Protein AF-A0A958LNE9-F1 (afdb_monomer_lite)

Radius of gyration: 27.08 Å; chains: 1; bounding box: 64×70×74 Å

Structure (mmCIF, N/CA/C/O backbone):
data_AF-A0A958LNE9-F1
#
_entry.id   AF-A0A958LNE9-F1
#
loop_
_atom_site.group_PDB
_atom_site.id
_atom_site.type_symbol
_atom_site.label_atom_id
_atom_site.label_alt_id
_atom_site.label_comp_id
_atom_site.label_asym_id
_atom_site.label_entity_id
_atom_site.label_seq_id
_atom_site.pdbx_PDB_ins_code
_atom_site.Cartn_x
_atom_site.Cartn_y
_atom_site.Cartn_z
_atom_site.occupancy
_atom_site.B_iso_or_equiv
_atom_site.auth_seq_id
_atom_site.auth_comp_id
_atom_site.auth_asym_id
_atom_site.auth_atom_id
_atom_site.pdbx_PDB_model_num
ATOM 1 N N . MET A 1 1 ? -44.553 2.542 -49.133 1.00 42.34 1 MET A N 1
ATOM 2 C CA . MET A 1 1 ? -44.378 1.268 -49.867 1.00 42.34 1 MET A CA 1
ATOM 3 C C . MET A 1 1 ? -43.775 0.296 -48.856 1.00 42.34 1 MET A C 1
ATOM 5 O O . MET A 1 1 ? -42.672 0.557 -48.418 1.00 42.34 1 MET A O 1
ATOM 9 N N . LYS A 1 2 ? -44.604 -0.417 -48.080 1.00 42.25 2 LYS A N 1
ATOM 10 C CA . LYS A 1 2 ? -45.104 -1.798 -48.287 1.00 42.25 2 LYS A CA 1
ATOM 11 C C . LYS A 1 2 ? -43.993 -2.868 -48.339 1.00 42.25 2 LYS A C 1
ATOM 13 O O . LYS A 1 2 ? -43.165 -2.812 -49.234 1.00 42.25 2 LYS A O 1
ATOM 18 N N . GLY A 1 3 ? -44.103 -3.851 -47.434 1.00 41.44 3 GLY A N 1
ATOM 19 C CA . GLY A 1 3 ? -43.397 -5.147 -47.406 1.00 41.44 3 GLY A CA 1
ATOM 20 C C . GLY A 1 3 ? -42.934 -5.486 -45.979 1.00 41.44 3 GLY A C 1
ATOM 21 O O . GLY A 1 3 ? -41.904 -4.971 -45.573 1.00 41.44 3 GLY A O 1
ATOM 22 N N . ALA A 1 4 ? -43.740 -6.075 -45.079 1.00 43.50 4 ALA A N 1
ATOM 23 C CA . ALA A 1 4 ? -44.213 -7.478 -45.027 1.00 43.50 4 ALA A CA 1
ATOM 24 C C . ALA A 1 4 ? -43.019 -8.461 -44.967 1.00 43.50 4 ALA A C 1
ATOM 26 O O . ALA A 1 4 ? -42.257 -8.531 -45.919 1.00 43.50 4 ALA A O 1
ATOM 27 N N . SER A 1 5 ? -42.657 -8.980 -43.787 1.00 49.59 5 SER A N 1
ATOM 28 C CA . SER A 1 5 ? -43.194 -10.170 -43.087 1.00 49.59 5 SER A CA 1
ATOM 29 C C . SER A 1 5 ? -42.501 -11.461 -43.518 1.00 49.59 5 SER A C 1
ATOM 31 O O . SER A 1 5 ? -42.680 -11.862 -44.657 1.00 49.59 5 SER A O 1
ATOM 33 N N . GLU A 1 6 ? -41.849 -12.160 -42.587 1.00 56.09 6 GLU A N 1
ATOM 34 C CA . GLU A 1 6 ? -41.836 -13.627 -42.578 1.00 56.09 6 GLU A CA 1
ATOM 35 C C . GLU A 1 6 ? -41.489 -14.153 -41.178 1.00 56.09 6 GLU A C 1
ATOM 37 O O . GLU A 1 6 ? -40.436 -13.868 -40.613 1.00 56.09 6 GLU A O 1
ATOM 42 N N . GLN A 1 7 ? -42.449 -14.880 -40.603 1.00 52.81 7 GLN A N 1
ATOM 43 C CA . GLN A 1 7 ? -42.295 -15.720 -39.424 1.00 52.81 7 GLN A CA 1
ATOM 44 C C . GLN A 1 7 ? -42.120 -17.166 -39.891 1.00 52.81 7 GLN A C 1
ATOM 46 O O . GLN A 1 7 ? -42.935 -17.657 -40.666 1.00 52.81 7 GLN A O 1
ATOM 51 N N . THR A 1 8 ? -41.131 -17.864 -39.344 1.00 60.00 8 THR A N 1
ATOM 52 C CA . THR A 1 8 ? -41.080 -19.331 -39.218 1.00 60.00 8 THR A CA 1
ATOM 53 C C . THR A 1 8 ? -40.386 -19.587 -37.867 1.00 60.00 8 THR A C 1
ATOM 55 O O . THR A 1 8 ? -39.398 -18.936 -37.558 1.00 60.00 8 THR A O 1
ATOM 58 N N . GLY A 1 9 ? -40.869 -20.366 -36.899 1.00 44.94 9 GLY A N 1
ATOM 59 C CA . GLY A 1 9 ? -41.760 -21.514 -36.936 1.00 44.94 9 GLY A CA 1
ATOM 60 C C . GLY A 1 9 ? -40.932 -22.773 -36.682 1.00 44.94 9 GLY A C 1
ATOM 61 O O . GLY A 1 9 ? -40.665 -23.495 -37.632 1.00 44.94 9 GLY A O 1
ATOM 62 N N . ILE A 1 10 ? -40.495 -23.034 -35.438 1.00 55.88 10 ILE A N 1
ATOM 63 C CA . ILE A 1 10 ? -39.901 -24.333 -35.073 1.00 55.88 10 ILE A CA 1
ATOM 64 C C . ILE A 1 10 ? -40.569 -24.917 -33.828 1.00 55.88 10 ILE A C 1
ATOM 66 O O . ILE A 1 10 ? -40.782 -24.267 -32.808 1.00 55.88 10 ILE A O 1
ATOM 70 N N . SER A 1 11 ? -40.926 -26.179 -34.034 1.00 56.69 11 SER A N 1
ATOM 71 C CA . SER A 1 11 ? -41.797 -27.077 -33.304 1.00 56.69 11 SER A CA 1
ATOM 72 C C . SER A 1 11 ? -41.355 -27.432 -31.884 1.00 56.69 11 SER A C 1
ATOM 74 O O . SER A 1 11 ? -40.218 -27.802 -31.612 1.00 56.69 11 SER A O 1
ATOM 76 N N . ILE A 1 12 ? -42.367 -27.446 -31.026 1.00 53.06 12 ILE A N 1
ATOM 77 C CA . ILE A 1 12 ? -42.515 -28.183 -29.771 1.00 53.06 12 ILE A CA 1
ATOM 78 C C . ILE A 1 12 ? -42.209 -29.678 -29.976 1.00 53.06 12 ILE A C 1
ATOM 80 O O . ILE A 1 12 ? -42.746 -30.289 -30.901 1.00 53.06 12 ILE A O 1
ATOM 84 N N . SER A 1 13 ? -41.454 -30.296 -29.063 1.00 53.03 13 SER A N 1
ATOM 85 C CA . SER A 1 13 ? -41.448 -31.754 -28.882 1.00 53.03 13 SER A CA 1
ATOM 86 C C . SER A 1 13 ? -41.501 -32.109 -27.397 1.00 53.03 13 SER A C 1
ATOM 88 O O . SER A 1 13 ? -40.513 -32.026 -26.671 1.00 53.03 13 SER A O 1
ATOM 90 N N . LYS A 1 14 ? -42.699 -32.505 -26.965 1.00 49.88 14 LYS A N 1
ATOM 91 C CA . LYS A 1 14 ? -42.986 -33.172 -25.695 1.00 49.88 14 LYS A CA 1
ATOM 92 C C . LYS A 1 14 ? -42.428 -34.593 -25.751 1.00 49.88 14 LYS A C 1
ATOM 94 O O . LYS A 1 14 ? -42.784 -35.321 -26.672 1.00 49.88 14 LYS A O 1
ATOM 99 N N . TRP A 1 15 ? -41.639 -35.002 -24.763 1.00 56.59 15 TRP A N 1
ATOM 100 C CA . TRP A 1 15 ? -41.375 -36.416 -24.488 1.00 56.59 15 TRP A CA 1
ATOM 101 C C . TRP A 1 15 ? -41.763 -36.715 -23.041 1.00 56.59 15 TRP A C 1
ATOM 103 O O . TRP A 1 15 ? -41.276 -36.084 -22.105 1.00 56.59 15 TRP A O 1
ATOM 113 N N . GLY A 1 16 ? -42.736 -37.620 -22.910 1.00 50.75 16 GLY A N 1
ATOM 114 C CA . GLY A 1 16 ? -43.256 -38.150 -21.656 1.00 50.75 16 GLY A CA 1
ATOM 115 C C . GLY A 1 16 ? -42.226 -39.020 -20.934 1.00 50.75 16 GLY A C 1
ATOM 116 O O . GLY A 1 16 ? -41.297 -39.545 -21.535 1.00 50.75 16 GLY A O 1
ATOM 117 N N . CYS A 1 17 ? -42.316 -39.063 -19.606 1.00 41.00 17 CYS A N 1
ATOM 118 C CA . CYS A 1 17 ? -42.909 -40.193 -18.881 1.00 41.00 17 CYS A CA 1
ATOM 119 C C . CYS A 1 17 ? -42.244 -41.538 -19.198 1.00 41.00 17 CYS A C 1
ATOM 121 O O . CYS A 1 17 ? -42.645 -42.210 -20.139 1.00 41.00 17 CYS A O 1
ATOM 123 N N . SER A 1 18 ? -41.346 -41.991 -18.321 1.00 51.81 18 SER A N 1
ATOM 124 C CA . SER A 1 18 ? -41.467 -43.359 -17.817 1.00 51.81 18 SER A CA 1
ATOM 125 C C . SER A 1 18 ? -40.773 -43.493 -16.467 1.00 51.81 18 SER A C 1
ATOM 127 O O . SER A 1 18 ? -39.551 -43.513 -16.353 1.00 51.81 18 SER A O 1
ATOM 129 N N . LEU A 1 19 ? -41.614 -43.558 -15.440 1.00 50.00 19 LEU A N 1
ATOM 130 C CA . LEU A 1 19 ? -41.292 -44.008 -14.099 1.00 50.00 19 LEU A CA 1
ATOM 131 C C . LEU A 1 19 ? -40.938 -45.503 -14.198 1.00 50.00 19 LEU A C 1
ATOM 133 O O . LEU A 1 19 ? -41.792 -46.306 -14.570 1.00 50.00 19 LEU A O 1
ATOM 137 N N . VAL A 1 20 ? -39.702 -45.886 -13.883 1.00 59.09 20 VAL A N 1
ATOM 138 C CA . VAL A 1 20 ? -39.358 -47.286 -13.599 1.00 59.09 20 VAL A CA 1
ATOM 139 C C . VAL A 1 20 ? -39.094 -47.376 -12.108 1.00 59.09 20 VAL A C 1
ATOM 141 O O . VAL A 1 20 ? -38.073 -46.921 -11.600 1.00 59.09 20 VAL A O 1
ATOM 144 N N . VAL A 1 21 ? -40.078 -47.933 -11.410 1.00 50.59 21 VAL A N 1
ATOM 145 C CA . VAL A 1 21 ? -39.976 -48.363 -10.020 1.00 50.59 21 VAL A CA 1
ATOM 146 C C . VAL A 1 21 ? -39.187 -49.668 -10.022 1.00 50.59 21 VAL A C 1
ATOM 148 O O . VAL A 1 21 ? -39.706 -50.703 -10.434 1.00 50.59 21 VAL A O 1
ATOM 151 N N . LEU A 1 22 ? -37.930 -49.620 -9.580 1.00 51.22 22 LEU A N 1
ATOM 152 C CA . LEU A 1 22 ? -37.166 -50.814 -9.236 1.00 51.22 22 LEU A CA 1
ATOM 153 C C . LEU A 1 22 ? -37.221 -50.990 -7.717 1.00 51.22 22 LEU A C 1
ATOM 155 O O . LEU A 1 22 ? -36.541 -50.298 -6.963 1.00 51.22 22 LEU A O 1
ATOM 159 N N . VAL A 1 23 ? -38.070 -51.918 -7.282 1.00 55.22 23 VAL A N 1
ATOM 160 C CA . VAL A 1 23 ? -38.084 -52.442 -5.916 1.00 55.22 23 VAL A CA 1
ATOM 161 C C . VAL A 1 23 ? -36.871 -53.355 -5.763 1.00 55.22 23 VAL A C 1
ATOM 163 O O . VAL A 1 23 ? -36.838 -54.439 -6.340 1.00 55.22 23 VAL A O 1
ATOM 166 N N . VAL A 1 24 ? -35.889 -52.934 -4.969 1.00 61.72 24 VAL A N 1
ATOM 167 C CA . VAL A 1 24 ? -34.872 -53.829 -4.409 1.00 61.72 24 VAL A CA 1
ATOM 168 C C . VAL A 1 24 ? -35.087 -53.857 -2.904 1.00 61.72 24 VAL A C 1
ATOM 170 O O . VAL A 1 24 ? -34.737 -52.926 -2.185 1.00 61.72 24 VAL A O 1
ATOM 173 N N . MET A 1 25 ? -35.715 -54.931 -2.432 1.00 50.66 25 MET A N 1
ATOM 174 C CA . MET A 1 25 ? -35.602 -55.340 -1.039 1.00 50.66 25 MET A CA 1
ATOM 175 C C . MET A 1 25 ? -34.245 -56.017 -0.858 1.00 50.66 25 MET A C 1
ATOM 177 O O . MET A 1 25 ? -33.884 -56.844 -1.694 1.00 50.66 25 MET A O 1
ATOM 181 N N . THR A 1 26 ? -33.517 -55.676 0.211 1.00 61.00 26 THR A N 1
ATOM 182 C CA . THR A 1 26 ? -32.903 -56.593 1.204 1.00 61.00 26 THR A CA 1
ATOM 183 C C . THR A 1 26 ? -31.712 -55.910 1.888 1.00 61.00 26 THR A C 1
ATOM 185 O O . THR A 1 26 ? -30.660 -55.767 1.276 1.00 61.00 26 THR A O 1
ATOM 188 N N . ALA A 1 27 ? -31.888 -55.522 3.157 1.00 51.69 27 ALA A N 1
ATOM 189 C CA . ALA A 1 27 ? -31.007 -55.825 4.300 1.00 51.69 27 ALA A CA 1
ATOM 190 C C . ALA A 1 27 ? -31.329 -54.871 5.469 1.00 51.69 27 ALA A C 1
ATOM 192 O O . ALA A 1 27 ? -31.077 -53.671 5.397 1.00 51.69 27 ALA A O 1
ATOM 193 N N . CYS A 1 28 ? -31.893 -55.419 6.549 1.00 51.22 28 CYS A N 1
ATOM 194 C CA . CYS A 1 28 ? -31.953 -54.756 7.849 1.00 51.22 28 CYS A CA 1
ATOM 195 C C . CYS A 1 28 ? -30.548 -54.720 8.461 1.00 51.22 28 CYS A C 1
ATOM 197 O O . CYS A 1 28 ? -29.979 -55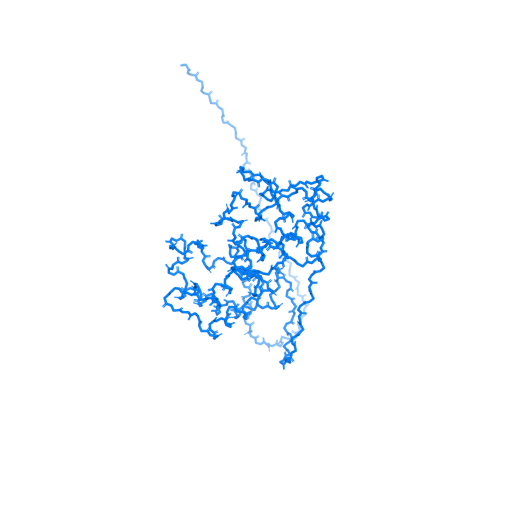.777 8.727 1.00 51.22 28 CYS A O 1
ATOM 199 N N . SER A 1 29 ? -30.056 -53.522 8.765 1.00 68.00 29 SER A N 1
ATOM 200 C CA . SER A 1 29 ? -28.996 -53.293 9.750 1.00 68.00 29 SER A CA 1
ATOM 201 C C . SER A 1 29 ? -29.541 -52.353 10.832 1.00 68.00 29 SER A C 1
ATOM 203 O O . SER A 1 29 ? -30.366 -51.493 10.514 1.00 68.00 29 SER A O 1
ATOM 205 N N . PRO A 1 30 ? -29.150 -52.525 12.106 1.00 58.69 30 PRO A N 1
ATOM 206 C CA . PRO A 1 30 ? -29.717 -51.769 13.215 1.00 58.69 30 PRO A CA 1
ATOM 207 C C . PRO A 1 30 ? -29.303 -50.296 13.128 1.00 58.69 30 PRO A C 1
ATOM 209 O O . PRO A 1 30 ? -28.121 -49.967 13.085 1.00 58.69 30 PRO A O 1
ATOM 212 N N . PHE A 1 31 ? -30.305 -49.423 13.093 1.00 50.00 31 PHE A N 1
ATOM 213 C CA . PHE A 1 31 ? -30.165 -47.976 13.179 1.00 50.00 31 PHE A CA 1
ATOM 214 C C . PHE A 1 31 ? -29.877 -47.624 14.646 1.00 50.00 31 PHE A C 1
ATOM 216 O O . PHE A 1 3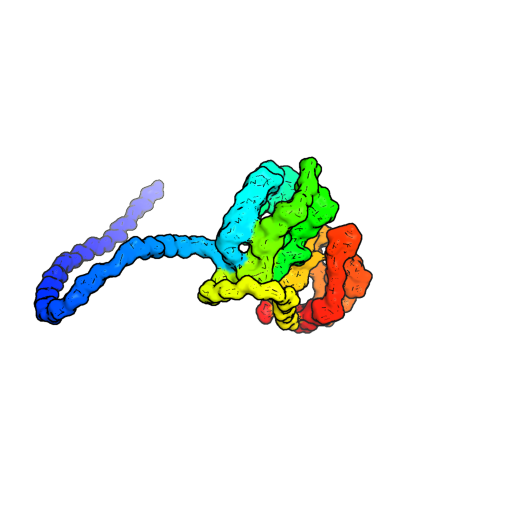1 ? -30.773 -47.704 15.488 1.00 50.00 31 PHE A O 1
ATOM 223 N N . HIS A 1 32 ? -28.626 -47.297 14.974 1.00 56.34 32 HIS A N 1
ATOM 224 C CA . HIS A 1 32 ? -28.337 -46.544 16.189 1.00 56.34 32 HIS A CA 1
ATOM 225 C C . HIS A 1 32 ? -28.686 -45.082 15.920 1.00 56.34 32 HIS A C 1
ATOM 227 O O . HIS A 1 32 ? -28.266 -44.499 14.924 1.00 56.34 32 HIS A O 1
ATOM 233 N N . ALA A 1 33 ? -29.535 -44.533 16.782 1.00 51.22 33 ALA A N 1
ATOM 234 C CA . ALA A 1 33 ? -29.810 -43.113 16.835 1.00 51.22 33 ALA A CA 1
ATOM 235 C C . ALA A 1 33 ? -28.615 -42.416 17.490 1.00 51.22 33 ALA A C 1
ATOM 237 O O . ALA A 1 33 ? -28.259 -42.744 18.621 1.00 51.22 33 ALA A O 1
ATOM 238 N N . GLU A 1 34 ? -28.042 -41.444 16.794 1.00 50.56 34 GLU A N 1
ATOM 239 C CA . GLU A 1 34 ? -27.199 -40.414 17.383 1.00 50.56 34 GLU A CA 1
ATOM 240 C C . GLU A 1 34 ? -27.621 -39.040 16.848 1.00 50.56 34 GLU A C 1
ATOM 242 O O . GLU A 1 34 ? -28.135 -38.903 15.736 1.00 50.56 34 GLU A O 1
ATOM 247 N N . ASP A 1 35 ? -27.535 -38.077 17.759 1.00 56.22 35 ASP A N 1
ATOM 248 C CA . ASP A 1 35 ? -28.251 -36.809 17.823 1.00 56.22 35 ASP A CA 1
ATOM 249 C C . ASP A 1 35 ? -28.013 -35.819 16.664 1.00 56.22 35 ASP A C 1
ATOM 251 O O . ASP A 1 35 ? -26.974 -35.840 16.001 1.00 56.22 35 ASP A O 1
ATOM 255 N N . PRO A 1 36 ? -28.951 -34.871 16.456 1.00 58.94 36 PRO A N 1
ATOM 256 C CA . PRO A 1 36 ? -28.838 -33.828 15.452 1.00 58.94 36 PRO A CA 1
ATOM 257 C C . PRO A 1 36 ? -27.996 -32.666 15.986 1.00 58.94 36 PRO A C 1
ATOM 259 O O . PRO A 1 36 ? -28.471 -31.863 16.790 1.00 58.94 36 PRO A O 1
ATOM 262 N N . LEU A 1 37 ? -26.769 -32.518 15.487 1.00 47.50 37 LEU A N 1
ATOM 263 C CA . LEU A 1 37 ? -26.052 -31.249 15.570 1.00 47.50 37 LEU A CA 1
ATOM 264 C C . LEU A 1 37 ? -25.912 -30.630 14.183 1.00 47.50 37 LEU A C 1
ATOM 266 O O . LEU A 1 37 ? -25.412 -31.216 13.229 1.00 47.50 37 LEU A O 1
ATOM 270 N N . LEU A 1 38 ? -26.452 -29.422 14.133 1.00 53.84 38 LEU A N 1
ATOM 271 C CA . LEU A 1 38 ? -26.468 -28.447 13.065 1.00 53.84 38 LEU A CA 1
ATOM 272 C C . LEU A 1 38 ? -25.071 -28.260 12.456 1.00 53.84 38 LEU A C 1
ATOM 274 O O . LEU A 1 38 ? -24.182 -27.731 13.115 1.00 53.84 38 LEU A O 1
ATOM 278 N N . ASP A 1 39 ? -24.920 -28.575 11.176 1.00 45.09 39 ASP A N 1
ATOM 279 C CA . ASP A 1 39 ? -23.933 -27.913 10.325 1.00 45.09 39 ASP A CA 1
ATOM 280 C C . ASP A 1 39 ? -24.669 -27.303 9.132 1.00 45.09 39 ASP A C 1
ATOM 282 O O . ASP A 1 39 ? -24.866 -27.907 8.078 1.00 45.09 39 ASP A O 1
ATOM 286 N N . GLY A 1 40 ? -25.150 -26.083 9.355 1.00 42.16 40 GLY A N 1
ATOM 287 C CA . GLY A 1 40 ? -25.528 -25.169 8.293 1.00 42.16 40 GLY A CA 1
ATOM 288 C C . GLY A 1 40 ? -24.308 -24.369 7.855 1.00 42.16 40 GLY A C 1
ATOM 289 O O . GLY A 1 40 ? -24.239 -23.172 8.130 1.00 42.16 40 GLY A O 1
ATOM 290 N N . SER A 1 41 ? -23.361 -25.006 7.170 1.00 47.09 41 SER A N 1
ATOM 291 C CA . SER A 1 41 ? -22.260 -24.325 6.489 1.00 47.09 41 SER A CA 1
ATOM 292 C C . SER A 1 41 ? -22.780 -23.573 5.264 1.00 47.09 41 SER A C 1
ATOM 294 O O . SER A 1 41 ? -22.683 -24.015 4.121 1.00 47.09 41 SER A O 1
ATOM 296 N N . ASN A 1 42 ? -23.330 -22.384 5.508 1.00 37.41 42 ASN A N 1
ATOM 297 C CA . ASN A 1 42 ? -23.450 -21.351 4.487 1.00 37.41 42 ASN A CA 1
ATOM 298 C C . ASN A 1 42 ? -22.064 -20.744 4.250 1.00 37.41 42 ASN A C 1
ATOM 300 O O . ASN A 1 42 ? -21.720 -19.689 4.781 1.00 37.41 42 ASN A O 1
ATOM 304 N N . SER A 1 43 ? -21.262 -21.418 3.429 1.00 48.53 43 SER A N 1
ATOM 305 C CA . SER A 1 43 ? -19.979 -20.918 2.941 1.00 48.53 43 SER A CA 1
ATOM 306 C C . SER A 1 43 ? -20.202 -19.791 1.928 1.00 48.53 43 SER A C 1
ATOM 308 O O . SER A 1 43 ? -20.117 -19.978 0.718 1.00 48.53 43 SER A O 1
ATOM 310 N N . SER A 1 44 ? -20.497 -18.594 2.432 1.00 44.34 44 SER A N 1
ATOM 311 C CA . SER A 1 44 ? -20.327 -17.351 1.680 1.00 44.34 44 SER A CA 1
ATOM 312 C C . SER A 1 44 ? -18.947 -16.791 2.008 1.00 44.34 44 SER A C 1
ATOM 314 O O . SER A 1 44 ? -18.766 -16.160 3.041 1.00 44.34 44 SER A O 1
ATOM 316 N N . GLY A 1 45 ? -17.981 -17.114 1.142 1.00 44.38 45 GLY A N 1
ATOM 317 C CA . GLY A 1 45 ? -16.610 -16.591 1.055 1.00 44.38 45 GLY A CA 1
ATOM 318 C C . GLY A 1 45 ? -16.106 -15.730 2.215 1.00 44.38 45 GLY A C 1
ATOM 319 O O . GLY A 1 45 ? -16.086 -14.505 2.109 1.00 44.38 45 GLY A O 1
ATOM 320 N N . ALA A 1 46 ? -15.627 -16.371 3.282 1.00 49.88 46 ALA A N 1
ATOM 321 C CA . ALA A 1 46 ? -14.802 -15.704 4.277 1.00 49.88 46 ALA A CA 1
ATOM 322 C C . ALA A 1 46 ? -13.404 -15.497 3.678 1.00 49.88 46 ALA A C 1
ATOM 324 O O . ALA A 1 46 ? -12.634 -16.441 3.488 1.00 49.88 46 ALA A O 1
ATOM 325 N N . LEU A 1 47 ? -13.098 -14.253 3.320 1.00 54.06 47 LEU A N 1
ATOM 326 C CA . LEU A 1 47 ? -11.715 -13.809 3.176 1.00 54.06 47 LEU A CA 1
ATOM 327 C C . LEU A 1 47 ? -11.040 -14.035 4.539 1.00 54.06 47 LEU A C 1
ATOM 329 O O . LEU A 1 47 ? -11.685 -13.795 5.553 1.00 54.06 47 LEU A O 1
ATOM 333 N N . GLY A 1 48 ? -9.824 -14.589 4.521 1.00 55.81 48 GLY A N 1
ATOM 334 C CA . GLY A 1 48 ? -9.128 -15.217 5.657 1.00 55.81 48 GLY A CA 1
ATOM 335 C C . GLY A 1 48 ? -9.163 -14.492 6.994 1.00 55.81 48 GLY A C 1
ATOM 336 O O . GLY A 1 48 ? -9.413 -13.308 7.036 1.00 55.81 48 GLY A O 1
ATOM 337 N N . GLY A 1 49 ? -8.865 -15.194 8.084 1.00 62.25 49 GLY A N 1
ATOM 338 C CA . GLY A 1 49 ? -8.850 -14.645 9.447 1.00 62.25 49 GLY A CA 1
ATOM 339 C C . GLY A 1 49 ? -9.756 -15.433 10.390 1.00 62.25 49 GLY A C 1
ATOM 340 O O . GLY A 1 49 ? -10.662 -16.133 9.937 1.00 62.25 49 GLY A O 1
ATOM 341 N N . ASP A 1 50 ? -9.504 -15.339 11.700 1.00 77.62 50 ASP A N 1
ATOM 342 C CA . ASP A 1 50 ? -10.409 -15.888 12.718 1.00 77.62 50 ASP A CA 1
ATOM 343 C C . ASP A 1 50 ? -11.785 -15.200 12.587 1.00 77.62 50 ASP A C 1
ATOM 345 O O . ASP A 1 50 ? -11.868 -13.976 12.762 1.00 77.62 50 ASP A O 1
ATOM 349 N N . PRO A 1 51 ? -12.872 -15.944 12.291 1.00 80.50 51 PRO A N 1
ATOM 350 C CA . PRO A 1 51 ? -14.207 -15.373 12.145 1.00 80.50 51 PRO A CA 1
ATOM 351 C C . PRO A 1 51 ? -14.651 -14.556 13.362 1.00 80.50 51 PRO A C 1
ATOM 353 O O . PRO A 1 51 ? -15.318 -13.534 13.198 1.00 80.50 51 PRO A O 1
ATOM 356 N N . VAL A 1 52 ? -14.243 -14.956 14.571 1.00 86.38 52 VAL A N 1
ATOM 357 C CA . VAL A 1 52 ? -14.585 -14.246 15.811 1.00 86.38 52 VAL A CA 1
ATOM 358 C C . VAL A 1 52 ? -13.823 -12.926 15.909 1.00 86.38 52 VAL A C 1
ATOM 360 O O . VAL A 1 52 ? -14.401 -11.896 16.267 1.00 86.38 52 VAL A O 1
ATOM 363 N N . ALA A 1 53 ? -12.530 -12.922 15.582 1.00 88.69 53 ALA A N 1
ATOM 364 C CA . ALA A 1 53 ? -11.736 -11.698 15.532 1.00 88.69 53 ALA A CA 1
ATOM 365 C C . ALA A 1 53 ? -12.267 -10.727 14.465 1.00 88.69 53 ALA A C 1
ATOM 367 O O . ALA A 1 53 ? -12.402 -9.530 14.732 1.00 88.69 53 ALA A O 1
ATOM 368 N N . GLN A 1 54 ? -12.652 -11.240 13.291 1.00 89.50 54 GLN A N 1
ATOM 369 C CA . GLN A 1 54 ? -13.279 -10.438 12.243 1.00 89.50 54 GLN A CA 1
ATOM 370 C C . GLN A 1 54 ? -14.606 -9.837 12.678 1.00 89.50 54 GLN A C 1
ATOM 372 O O . GLN A 1 54 ? -14.824 -8.647 12.465 1.00 89.50 54 GLN A O 1
ATOM 377 N N . GLU A 1 55 ? -15.484 -10.617 13.301 1.00 91.00 55 GLU A N 1
ATOM 378 C CA . GLU A 1 55 ? -16.759 -10.109 13.802 1.00 91.00 55 GLU A CA 1
ATOM 379 C C . GLU A 1 55 ? -16.545 -8.948 14.785 1.00 91.00 55 GLU A C 1
ATOM 381 O O . GLU A 1 55 ? -17.148 -7.882 14.631 1.00 91.00 55 GLU A O 1
ATOM 386 N N . LYS A 1 56 ? -15.616 -9.104 15.738 1.00 93.56 56 LYS A N 1
ATOM 387 C CA . LYS A 1 56 ? -15.259 -8.048 16.699 1.00 93.56 56 LYS A CA 1
ATOM 388 C C . LYS A 1 56 ? -14.700 -6.804 16.012 1.00 93.56 56 LYS A C 1
ATOM 390 O O . LYS A 1 56 ? -15.114 -5.690 16.340 1.00 93.56 56 LYS A O 1
ATOM 395 N N . ALA A 1 57 ? -13.789 -6.973 15.056 1.00 94.25 57 ALA A N 1
ATOM 396 C CA . ALA A 1 57 ? -13.227 -5.856 14.307 1.00 94.25 57 ALA A CA 1
ATOM 397 C C . ALA A 1 57 ? -14.288 -5.139 13.468 1.00 94.25 57 ALA A C 1
ATOM 399 O O . ALA A 1 57 ? -14.351 -3.912 13.491 1.00 94.25 57 ALA A O 1
ATOM 400 N N . MET A 1 58 ? -15.171 -5.869 12.785 1.00 94.62 58 MET A N 1
ATOM 401 C CA . MET A 1 58 ? -16.246 -5.264 11.999 1.00 94.62 58 MET A CA 1
ATOM 402 C C . MET A 1 58 ? -17.232 -4.510 12.887 1.00 94.62 58 MET A C 1
ATOM 404 O O . MET A 1 58 ? -17.580 -3.377 12.559 1.00 94.62 58 MET A O 1
ATOM 408 N N . ALA A 1 59 ? -17.617 -5.069 14.036 1.00 96.00 59 ALA A N 1
ATOM 409 C CA . ALA A 1 59 ? -18.455 -4.370 15.008 1.00 96.00 59 ALA A CA 1
ATOM 410 C C . ALA A 1 59 ? -17.784 -3.078 15.508 1.00 96.00 59 ALA A C 1
ATOM 412 O O . ALA A 1 59 ? -18.424 -2.024 15.584 1.00 96.00 59 ALA A O 1
ATOM 413 N N . TYR A 1 60 ? -16.477 -3.126 15.782 1.00 95.56 60 TYR A N 1
ATOM 414 C CA . TYR A 1 60 ? -15.708 -1.949 16.176 1.00 95.56 60 TYR A CA 1
ATOM 415 C C . TYR A 1 60 ? -15.673 -0.882 15.069 1.00 95.56 60 TYR A C 1
ATOM 417 O O . TYR A 1 60 ? -15.982 0.280 15.340 1.00 95.56 60 TYR A O 1
ATOM 425 N N . LEU A 1 61 ? -15.352 -1.254 13.825 1.00 95.50 61 LEU A N 1
ATOM 426 C CA . LEU A 1 61 ? -15.286 -0.325 12.689 1.00 95.50 61 LEU A CA 1
ATOM 427 C C . LEU A 1 61 ? -16.664 0.262 12.347 1.00 95.50 61 LEU A C 1
ATOM 429 O O . LEU A 1 61 ? -16.767 1.454 12.047 1.00 95.50 61 LEU A O 1
ATOM 433 N N . GLN A 1 62 ? -17.731 -0.535 12.440 1.00 95.25 62 GLN A N 1
ATOM 434 C CA . GLN A 1 62 ? -19.111 -0.078 12.252 1.00 95.25 62 GLN A CA 1
ATOM 435 C C . GLN A 1 62 ? -19.509 0.971 13.291 1.00 95.25 62 GLN A C 1
ATOM 437 O O . GLN A 1 62 ? -20.058 2.011 12.933 1.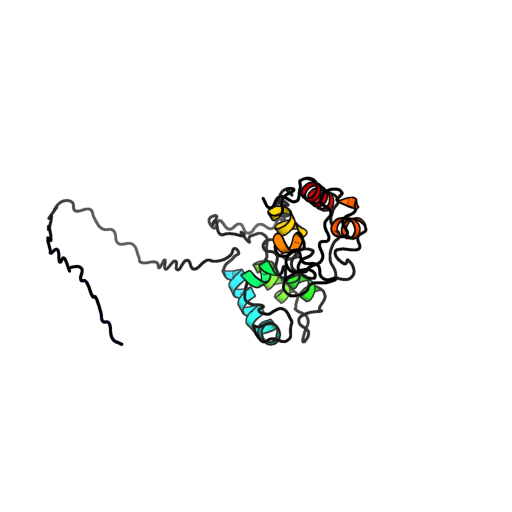00 95.25 62 GLN A O 1
ATOM 442 N N . SER A 1 63 ? -19.206 0.722 14.565 1.00 95.19 63 SER A N 1
ATOM 443 C CA . SER A 1 63 ? -19.593 1.615 15.659 1.00 95.19 63 SER A CA 1
ATOM 444 C C . SER A 1 63 ? -18.761 2.902 15.692 1.00 95.19 63 SER A C 1
ATOM 446 O O . SER A 1 63 ? -19.294 3.991 15.896 1.00 95.19 63 SER A O 1
ATOM 448 N N . ASN A 1 64 ? -17.450 2.794 15.454 1.00 94.75 64 ASN A N 1
ATOM 449 C CA . ASN A 1 64 ? -16.510 3.879 15.749 1.00 94.75 64 ASN A CA 1
ATOM 450 C C . ASN A 1 64 ? -15.982 4.611 14.509 1.00 94.75 64 ASN A C 1
ATOM 452 O O . ASN A 1 64 ? -15.485 5.729 14.631 1.00 94.75 64 ASN A O 1
ATOM 456 N N . CYS A 1 65 ? -16.059 4.008 13.319 1.00 94.69 65 CYS A N 1
ATOM 457 C CA . CYS A 1 65 ? -15.412 4.550 12.118 1.00 94.69 65 CYS A CA 1
ATOM 458 C C . CYS A 1 65 ? -16.398 4.825 10.976 1.00 94.69 65 CYS A C 1
ATOM 460 O O . CYS A 1 65 ? -16.216 5.789 10.227 1.00 94.69 65 CYS A O 1
ATOM 462 N N . LEU A 1 66 ? -17.449 4.012 10.833 1.00 94.25 66 LEU A N 1
ATOM 463 C CA . LEU A 1 66 ? -18.347 4.042 9.674 1.00 94.25 66 LEU A CA 1
ATOM 464 C C . LEU A 1 66 ? -19.060 5.385 9.486 1.00 94.25 66 LEU A C 1
ATOM 466 O O . LEU A 1 66 ? -19.265 5.800 8.348 1.00 94.25 66 LEU A O 1
ATOM 470 N N . GLY A 1 67 ? -19.372 6.100 10.570 1.00 92.56 67 GLY A N 1
ATOM 471 C CA . GLY A 1 67 ? -20.026 7.411 10.491 1.00 92.56 67 GLY A CA 1
ATOM 472 C C . GLY A 1 67 ? -19.268 8.418 9.615 1.00 92.56 67 GLY A C 1
ATOM 473 O O . GLY A 1 67 ? -19.887 9.164 8.859 1.00 92.56 67 GLY A O 1
ATOM 474 N N . CYS A 1 68 ? -17.931 8.394 9.650 1.00 93.75 68 CYS A N 1
ATOM 475 C CA . CYS A 1 68 ? -17.088 9.249 8.811 1.00 93.75 68 CYS A CA 1
ATOM 476 C C . CYS A 1 68 ? -16.446 8.503 7.637 1.00 93.75 68 CYS A C 1
ATOM 478 O O . CYS A 1 68 ? -16.080 9.146 6.662 1.00 93.75 68 CYS A O 1
ATOM 480 N N . HIS A 1 69 ? -16.298 7.180 7.692 1.00 94.06 69 HIS A N 1
ATOM 481 C CA . HIS A 1 69 ? -15.582 6.396 6.678 1.00 94.06 69 HIS A CA 1
ATOM 482 C C . HIS A 1 69 ? -16.470 5.406 5.898 1.00 94.06 69 HIS A C 1
ATOM 484 O O . HIS A 1 69 ? -15.953 4.480 5.278 1.00 94.06 69 HIS A O 1
ATOM 490 N N . GLY A 1 70 ? -17.795 5.560 5.929 1.00 90.31 70 GLY A N 1
ATOM 491 C CA . GLY A 1 70 ? -18.727 4.826 5.063 1.00 90.31 70 GLY A CA 1
ATOM 492 C C . GLY A 1 70 ? -18.824 5.407 3.648 1.00 90.31 70 GLY A C 1
ATOM 493 O O . GLY A 1 70 ? -18.175 6.407 3.348 1.00 90.31 70 GLY A O 1
ATOM 494 N N . ALA A 1 71 ? -19.686 4.811 2.809 1.00 86.75 71 ALA A N 1
ATOM 495 C CA . ALA A 1 71 ? -19.853 5.137 1.376 1.00 86.75 71 ALA A CA 1
ATOM 496 C C . ALA A 1 71 ? -19.967 6.640 1.073 1.00 86.75 71 ALA A C 1
ATOM 498 O O . ALA A 1 71 ? -19.472 7.115 0.056 1.00 86.75 71 ALA A O 1
ATOM 499 N N . ASN A 1 72 ? -20.604 7.383 1.979 1.00 82.69 72 ASN A N 1
ATOM 500 C CA . ASN A 1 72 ? -20.841 8.823 1.863 1.00 82.69 72 ASN A CA 1
ATOM 501 C C . ASN A 1 72 ? -20.128 9.627 2.965 1.00 82.69 72 ASN A C 1
ATOM 503 O O . ASN A 1 72 ? -20.501 10.761 3.259 1.00 82.69 72 ASN A O 1
ATOM 507 N N . GLY A 1 73 ? -19.157 9.014 3.636 1.00 83.81 73 GLY A N 1
ATOM 508 C CA . GLY A 1 73 ? -18.437 9.599 4.753 1.00 83.81 73 GLY A CA 1
ATOM 509 C C . GLY A 1 73 ? -17.342 10.570 4.303 1.00 83.81 73 GLY A C 1
ATOM 510 O O . GLY A 1 73 ? -16.712 10.399 3.261 1.00 83.81 73 GLY A O 1
ATOM 511 N N . SER A 1 74 ? -17.075 11.592 5.115 1.00 86.69 74 SER A N 1
ATOM 512 C CA . SER A 1 74 ? -16.076 12.633 4.831 1.00 86.69 74 SER A CA 1
ATOM 513 C C . SER A 1 74 ? -14.618 12.214 5.080 1.00 86.69 74 SER A C 1
ATOM 515 O O . SER A 1 74 ? -13.706 13.009 4.874 1.00 86.69 74 SER A O 1
ATOM 517 N N . GLY A 1 75 ? -14.378 10.993 5.557 1.00 83.31 75 GLY A N 1
ATOM 518 C CA . GLY A 1 75 ? -13.081 10.492 6.021 1.00 83.31 75 GLY A CA 1
ATOM 519 C C . GLY A 1 75 ? -12.180 9.892 4.936 1.00 83.31 75 GLY A C 1
ATOM 520 O O . GLY A 1 75 ? -11.128 9.350 5.260 1.00 83.31 75 GLY A O 1
ATOM 521 N N . GLY A 1 76 ? -12.576 9.936 3.659 1.00 82.12 76 GLY A N 1
ATOM 522 C CA . GLY A 1 76 ? -11.691 9.629 2.520 1.00 82.12 76 GLY A CA 1
ATOM 523 C C . GLY A 1 76 ? -11.288 8.158 2.334 1.00 82.12 76 GLY A C 1
ATOM 524 O O . GLY A 1 76 ? -10.446 7.859 1.493 1.00 82.12 76 GLY A O 1
ATOM 525 N N . VAL A 1 77 ? -11.882 7.237 3.100 1.00 84.75 77 VAL A N 1
ATOM 526 C CA . VAL A 1 77 ? -11.666 5.782 2.972 1.00 84.75 77 VAL A CA 1
ATOM 527 C C . VAL A 1 77 ? -12.734 5.125 2.095 1.00 84.75 77 VAL A C 1
ATOM 529 O O . VAL A 1 77 ? -12.563 3.980 1.702 1.00 84.75 77 VAL A O 1
ATOM 532 N N . SER A 1 78 ? -13.804 5.834 1.733 1.00 84.12 78 SER A N 1
ATOM 533 C CA . SER A 1 78 ? -14.952 5.344 0.951 1.00 84.12 78 SER A CA 1
ATOM 534 C C . SER A 1 78 ? -15.766 4.240 1.628 1.00 84.12 78 SER A C 1
ATOM 536 O O . SER A 1 78 ? -16.975 4.364 1.682 1.00 84.12 78 SER A O 1
ATOM 538 N N . ASN A 1 79 ? -15.178 3.168 2.161 1.00 89.88 79 ASN A N 1
ATOM 539 C CA . ASN A 1 79 ? -15.915 2.193 2.967 1.00 89.88 79 ASN A CA 1
ATOM 540 C C . ASN A 1 79 ? -14.990 1.433 3.929 1.00 89.88 79 ASN A C 1
ATOM 542 O O . ASN A 1 79 ? -14.266 0.530 3.523 1.00 89.88 79 ASN A O 1
ATOM 546 N N . ILE A 1 80 ? -15.049 1.773 5.218 1.00 93.50 80 ILE A N 1
ATOM 547 C CA . ILE A 1 80 ? -14.237 1.149 6.276 1.00 93.50 80 ILE A CA 1
ATOM 548 C C . ILE A 1 80 ? -14.669 -0.278 6.640 1.00 93.50 80 ILE A C 1
ATOM 550 O O . ILE A 1 80 ? -13.995 -0.942 7.412 1.00 93.50 80 ILE A O 1
ATOM 554 N N . THR A 1 81 ? -15.791 -0.758 6.107 1.00 93.56 81 THR A N 1
ATOM 555 C CA . THR A 1 81 ? -16.311 -2.111 6.384 1.00 93.56 81 THR A CA 1
ATOM 556 C C . THR A 1 81 ? -16.230 -3.050 5.183 1.00 93.56 81 THR A C 1
ATOM 558 O O . THR A 1 81 ? -16.601 -4.214 5.285 1.00 93.56 81 THR A O 1
ATOM 561 N N . ASP A 1 82 ? -15.731 -2.571 4.042 1.00 91.88 82 ASP A N 1
ATOM 562 C CA . ASP A 1 82 ? -15.484 -3.405 2.868 1.00 91.88 82 ASP A CA 1
ATOM 563 C C . ASP A 1 82 ? -14.047 -3.935 2.906 1.00 91.88 82 ASP A C 1
ATOM 565 O O . ASP A 1 82 ? -13.098 -3.247 2.532 1.00 91.88 82 ASP A O 1
ATOM 569 N N . ILE A 1 83 ? -13.887 -5.176 3.365 1.00 89.75 83 ILE A N 1
ATOM 570 C CA . ILE A 1 83 ? -12.581 -5.829 3.529 1.00 89.75 83 ILE A CA 1
ATOM 571 C C . ILE A 1 83 ? -11.800 -5.862 2.208 1.00 89.75 83 ILE A C 1
ATOM 573 O O . ILE A 1 83 ? -10.602 -5.573 2.200 1.00 89.75 83 ILE A O 1
ATOM 577 N N . ASN A 1 84 ? -12.463 -6.155 1.084 1.00 85.75 84 ASN A N 1
ATOM 578 C CA . ASN A 1 84 ? -11.804 -6.192 -0.224 1.00 85.75 84 ASN A CA 1
ATOM 579 C C . ASN A 1 84 ? -11.249 -4.820 -0.594 1.00 85.75 84 ASN A C 1
ATOM 581 O O . ASN A 1 84 ? -10.109 -4.711 -1.047 1.00 85.75 84 ASN A O 1
ATOM 585 N N . HIS A 1 85 ? -12.031 -3.768 -0.361 1.00 86.06 85 HIS A N 1
ATOM 586 C CA . HIS A 1 85 ? -11.586 -2.396 -0.578 1.00 86.06 85 HIS A CA 1
ATOM 587 C C . HIS A 1 85 ? -10.428 -2.009 0.349 1.00 86.06 85 HIS A C 1
ATOM 589 O O . HIS A 1 85 ? -9.458 -1.395 -0.100 1.00 86.06 85 HIS A O 1
ATOM 595 N N . LEU A 1 86 ? -10.472 -2.398 1.625 1.00 88.88 86 LEU A N 1
ATOM 596 C CA . LEU A 1 86 ? -9.390 -2.121 2.575 1.00 88.88 86 LEU A CA 1
ATOM 597 C C . LEU A 1 86 ? -8.070 -2.790 2.172 1.00 88.88 86 LEU A C 1
ATOM 599 O O . LEU A 1 86 ? -7.016 -2.160 2.275 1.00 88.88 86 LEU A O 1
ATOM 603 N N . ILE A 1 87 ? -8.126 -4.029 1.677 1.00 84.06 87 ILE A N 1
ATOM 604 C CA . ILE A 1 87 ? -6.955 -4.748 1.156 1.00 84.06 87 ILE A CA 1
ATOM 605 C C . ILE A 1 87 ? -6.465 -4.084 -0.135 1.00 84.06 87 ILE A C 1
ATOM 607 O O . ILE A 1 87 ? -5.282 -3.775 -0.274 1.00 84.06 87 ILE A O 1
ATOM 611 N N . ALA A 1 88 ? -7.370 -3.818 -1.081 1.00 79.25 88 ALA A N 1
ATOM 612 C CA . ALA A 1 88 ? -7.027 -3.226 -2.374 1.00 79.25 88 ALA A CA 1
ATOM 613 C C . ALA A 1 88 ? -6.410 -1.824 -2.242 1.00 79.25 88 ALA A C 1
ATOM 615 O O . ALA A 1 88 ? -5.559 -1.445 -3.045 1.00 79.25 88 ALA A O 1
ATOM 616 N N . SER A 1 89 ? -6.812 -1.070 -1.217 1.00 80.12 89 SER A N 1
ATOM 617 C CA . SER A 1 89 ? -6.291 0.264 -0.906 1.00 80.12 89 SER A CA 1
ATOM 618 C C . SER A 1 89 ? -5.082 0.269 0.040 1.00 80.12 89 SER A C 1
ATOM 620 O O . SER A 1 89 ? -4.587 1.348 0.369 1.0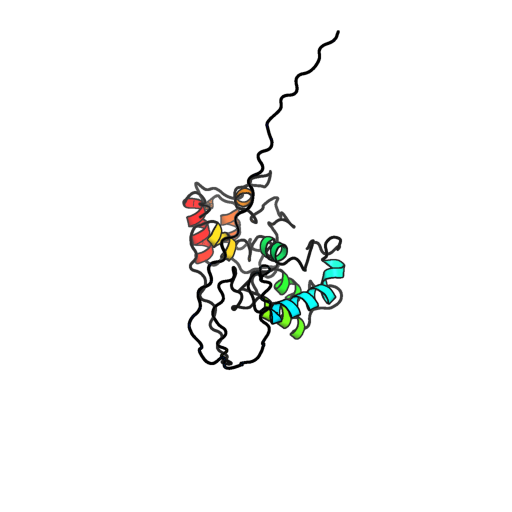0 80.12 89 SER A O 1
ATOM 622 N N . GLY A 1 90 ? -4.592 -0.897 0.481 1.00 81.38 90 GLY A N 1
ATOM 623 C CA . GLY A 1 90 ? -3.467 -1.006 1.421 1.00 81.38 90 GLY A CA 1
ATOM 624 C C . GLY A 1 90 ? -3.750 -0.419 2.808 1.00 81.38 90 GLY A C 1
ATOM 625 O O . GLY A 1 90 ? -2.833 -0.148 3.585 1.00 81.38 90 GLY A O 1
ATOM 626 N N . LEU A 1 91 ? -5.023 -0.192 3.140 1.00 87.81 91 LEU A N 1
ATOM 627 C CA . LEU A 1 91 ? -5.422 0.253 4.473 1.00 87.81 91 LEU A CA 1
ATOM 628 C C . LEU A 1 91 ? -5.245 -0.870 5.490 1.00 87.81 91 LEU A C 1
ATOM 630 O O . LEU A 1 91 ? -4.840 -0.601 6.618 1.00 87.81 91 LEU A O 1
ATOM 634 N N . ILE A 1 92 ? -5.468 -2.115 5.079 1.00 89.25 92 ILE A N 1
ATOM 635 C CA . ILE A 1 92 ? -5.110 -3.298 5.858 1.00 89.25 92 ILE A CA 1
ATOM 636 C C . ILE A 1 92 ? -4.203 -4.202 5.033 1.00 89.25 92 ILE A C 1
ATOM 638 O O . ILE A 1 92 ? -4.355 -4.309 3.816 1.00 89.25 92 ILE A O 1
ATOM 642 N N . VAL A 1 93 ? -3.266 -4.858 5.711 1.00 82.56 93 VAL A N 1
ATOM 643 C CA . VAL A 1 93 ? -2.420 -5.897 5.127 1.00 82.56 93 VAL A CA 1
ATOM 644 C C . VAL A 1 93 ? -2.646 -7.147 5.949 1.00 82.56 93 VAL A C 1
ATOM 646 O O . VAL A 1 93 ? -2.224 -7.209 7.106 1.00 82.56 93 VAL A O 1
ATOM 649 N N . PRO A 1 94 ? -3.356 -8.126 5.395 1.00 81.56 94 PRO A N 1
ATOM 650 C CA . PRO A 1 94 ? -3.644 -9.305 6.168 1.00 81.56 94 PRO A CA 1
ATOM 651 C C . PRO A 1 94 ? -2.406 -10.141 6.492 1.00 81.56 94 PRO A C 1
ATOM 653 O O . PRO A 1 94 ? -1.492 -10.237 5.674 1.00 81.56 94 PRO A O 1
ATOM 656 N N . GLY A 1 95 ? -2.351 -10.702 7.701 1.00 77.25 95 GLY A N 1
ATOM 657 C CA . GLY A 1 95 ? -1.176 -11.415 8.212 1.00 77.25 95 GLY A CA 1
ATOM 658 C C . GLY A 1 95 ? -0.054 -10.483 8.679 1.00 77.25 95 GLY A C 1
ATOM 659 O O . GLY A 1 95 ? 0.929 -10.941 9.260 1.00 77.25 95 GLY A O 1
ATOM 660 N N . ASN A 1 96 ? -0.184 -9.172 8.443 1.00 76.44 96 ASN A N 1
ATOM 661 C CA . ASN A 1 96 ? 0.779 -8.162 8.859 1.00 76.44 96 ASN A CA 1
ATOM 662 C C . ASN A 1 96 ? 0.063 -6.884 9.346 1.00 76.44 96 ASN A C 1
ATOM 664 O O . ASN A 1 96 ? -0.027 -5.891 8.613 1.00 76.44 96 ASN A O 1
ATOM 668 N N . PRO A 1 97 ? -0.411 -6.869 10.606 1.00 79.88 97 PRO A N 1
ATOM 669 C CA . PRO A 1 97 ? -1.229 -5.783 11.151 1.00 79.88 97 PRO A CA 1
ATOM 670 C C . PRO A 1 97 ? -0.543 -4.411 11.083 1.00 79.88 97 PRO A C 1
ATOM 672 O O . PRO A 1 97 ? -1.205 -3.389 10.922 1.00 79.88 97 PRO A O 1
ATOM 675 N N . THR A 1 98 ? 0.788 -4.376 11.172 1.00 77.19 98 THR A N 1
ATOM 676 C CA . THR A 1 98 ? 1.574 -3.132 11.175 1.00 77.19 98 THR A CA 1
ATOM 677 C C . THR A 1 98 ? 1.845 -2.560 9.791 1.00 77.19 98 THR A C 1
ATOM 679 O O . THR A 1 98 ? 2.328 -1.437 9.674 1.00 77.19 98 THR A O 1
ATOM 682 N N . ALA A 1 99 ? 1.573 -3.325 8.736 1.00 72.06 99 ALA A N 1
ATOM 683 C CA . ALA A 1 99 ? 1.927 -2.925 7.387 1.00 72.06 99 ALA A CA 1
ATOM 684 C C . ALA A 1 99 ? 0.793 -2.180 6.664 1.00 72.06 99 ALA A C 1
ATOM 686 O O . ALA A 1 99 ? 1.044 -1.519 5.667 1.00 72.06 99 ALA A O 1
ATOM 687 N N . GLY A 1 100 ? -0.442 -2.237 7.169 1.00 82.06 100 GLY A N 1
ATOM 688 C CA . GLY A 1 100 ? -1.555 -1.430 6.663 1.00 82.06 100 GLY A CA 1
ATOM 689 C C . GLY A 1 100 ? -1.625 -0.039 7.300 1.00 82.06 100 GLY A C 1
ATOM 690 O O . GLY A 1 100 ? -1.260 0.159 8.462 1.00 82.06 100 GLY A O 1
ATOM 691 N N . ARG A 1 101 ? -2.161 0.948 6.570 1.00 85.69 101 ARG A N 1
ATOM 692 C CA . ARG A 1 101 ? -2.301 2.326 7.087 1.00 85.69 101 ARG A CA 1
ATOM 693 C C . ARG A 1 101 ? -3.346 2.479 8.205 1.00 85.69 101 ARG A C 1
ATOM 695 O O . ARG A 1 101 ? -3.278 3.461 8.949 1.00 85.69 101 ARG A O 1
ATOM 702 N N . LEU A 1 102 ? -4.293 1.551 8.346 1.00 91.31 102 LEU A N 1
ATOM 703 C CA . LEU A 1 102 ? -5.338 1.595 9.374 1.00 91.31 102 LEU A CA 1
ATOM 704 C C . LEU A 1 102 ? -4.731 1.638 10.781 1.00 91.31 102 LEU A C 1
ATOM 706 O O . LEU A 1 102 ? -4.956 2.606 11.505 1.00 91.31 102 LEU A O 1
ATOM 710 N N . ILE A 1 103 ? -3.905 0.647 11.134 1.00 90.06 103 ILE A N 1
ATOM 711 C CA . ILE A 1 103 ? -3.277 0.581 12.460 1.00 90.06 103 ILE A CA 1
ATOM 712 C C . ILE A 1 103 ? -2.330 1.755 12.677 1.00 90.06 103 ILE A C 1
ATOM 714 O O . ILE A 1 103 ? -2.417 2.400 13.716 1.00 90.06 103 ILE A O 1
ATOM 718 N N . GLY A 1 104 ? -1.506 2.109 11.686 1.00 85.31 104 GLY A N 1
ATOM 719 C CA . GLY A 1 104 ? -0.599 3.253 11.810 1.00 85.31 104 GLY A CA 1
ATOM 720 C C . GLY A 1 104 ? -1.327 4.567 12.122 1.00 85.31 104 GLY A C 1
ATOM 721 O O . GLY A 1 104 ? -0.866 5.335 12.959 1.00 85.31 104 GLY A O 1
ATOM 722 N N . SER A 1 105 ? -2.498 4.797 11.513 1.00 89.75 105 SER A N 1
ATOM 723 C CA . SER A 1 105 ? -3.303 6.005 11.770 1.00 89.75 105 SER A CA 1
ATOM 724 C C . SER A 1 105 ? -3.980 5.982 13.147 1.00 89.75 105 SER A C 1
ATOM 726 O O . SER A 1 105 ? -4.210 7.030 13.745 1.00 89.75 105 SER A O 1
ATOM 728 N N . MET A 1 106 ? -4.299 4.789 13.661 1.00 92.62 106 MET A N 1
ATOM 729 C CA . MET A 1 106 ? -4.808 4.611 15.023 1.00 92.62 106 MET A CA 1
ATOM 730 C C . MET A 1 106 ? -3.703 4.797 16.076 1.00 92.62 106 MET A C 1
ATOM 732 O O . MET A 1 106 ? -3.917 5.415 17.121 1.00 92.62 106 MET A O 1
ATOM 736 N N . GLU A 1 107 ? -2.501 4.293 15.795 1.00 87.94 107 GLU A N 1
ATOM 737 C CA . GLU A 1 107 ? -1.329 4.397 16.663 1.00 87.94 107 GLU A CA 1
ATOM 738 C C . GLU A 1 107 ? -0.779 5.820 16.729 1.00 87.94 107 GLU A C 1
ATOM 740 O O . GLU A 1 107 ? -0.489 6.294 17.825 1.00 87.94 107 GLU A O 1
ATOM 745 N N . ASP A 1 108 ? -0.661 6.530 15.605 1.00 85.31 108 ASP A N 1
ATOM 746 C CA . ASP A 1 108 ? -0.168 7.915 15.585 1.00 85.31 108 ASP A CA 1
ATOM 747 C C . ASP A 1 108 ? -1.205 8.934 16.101 1.00 85.31 108 ASP A C 1
ATOM 749 O O . ASP A 1 108 ? -0.870 10.087 16.373 1.00 85.31 108 ASP A O 1
ATOM 753 N N . GLY A 1 109 ? -2.450 8.489 16.309 1.00 87.06 109 GLY A N 1
ATOM 754 C CA . GLY A 1 109 ? -3.552 9.294 16.830 1.00 87.06 109 GLY A CA 1
ATOM 755 C C . GLY A 1 109 ? -4.147 10.269 15.818 1.00 87.06 109 GLY A C 1
ATOM 756 O O . GLY A 1 109 ? -4.980 11.090 16.197 1.00 87.06 109 GLY A O 1
ATOM 757 N N . SER A 1 110 ? -3.759 10.186 14.541 1.00 89.00 110 SER A N 1
AT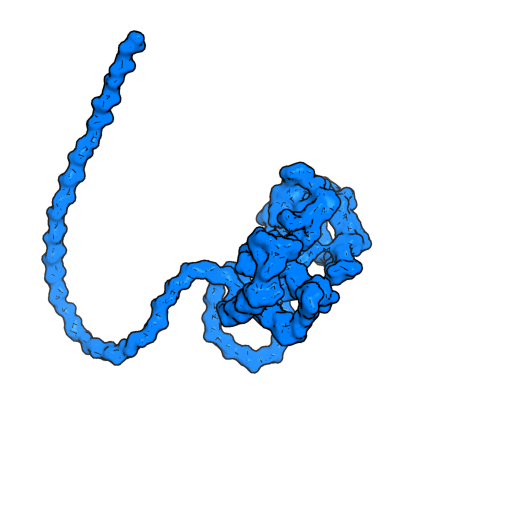OM 758 C CA . SER A 1 110 ? -4.435 10.917 13.464 1.00 89.00 110 SER A CA 1
ATOM 759 C C . SER A 1 110 ? -5.875 10.442 13.267 1.00 89.00 110 SER A C 1
ATOM 761 O O . SER A 1 110 ? -6.713 11.213 12.798 1.00 89.00 110 SER A O 1
ATOM 763 N N . MET A 1 111 ? -6.170 9.201 13.665 1.00 92.69 111 MET A N 1
ATOM 764 C CA . MET A 1 111 ? -7.508 8.630 13.745 1.00 92.69 111 MET A CA 1
ATOM 765 C C . MET A 1 111 ? -7.681 7.808 15.036 1.00 92.69 111 MET A C 1
ATOM 767 O O . MET A 1 111 ? -6.717 7.245 15.544 1.00 92.69 111 MET A O 1
ATOM 771 N N . PRO A 1 112 ? -8.904 7.685 15.571 1.00 92.25 112 PRO A N 1
ATOM 772 C CA . PRO A 1 112 ? -10.069 8.521 15.287 1.00 92.25 112 PRO A CA 1
ATOM 773 C C . PRO A 1 112 ? -9.852 9.973 15.752 1.00 92.25 112 PRO A C 1
ATOM 775 O O . PRO A 1 112 ? -9.220 10.220 16.776 1.00 92.25 112 PRO A O 1
ATOM 778 N N . THR A 1 113 ? -10.403 10.946 15.022 1.00 89.00 113 THR A N 1
ATOM 779 C CA . THR A 1 113 ? -10.210 12.381 15.323 1.00 89.00 113 THR A CA 1
ATOM 780 C C . THR A 1 113 ? -10.941 12.857 16.578 1.00 89.00 113 THR A C 1
ATOM 782 O O . THR A 1 113 ? -10.509 13.820 17.205 1.00 89.00 113 THR A O 1
ATOM 785 N N . ALA A 1 114 ? -12.048 12.206 16.947 1.00 85.00 114 ALA A N 1
ATOM 786 C CA . ALA A 1 114 ? -12.831 12.564 18.129 1.00 85.00 114 ALA A CA 1
ATOM 787 C C . ALA A 1 114 ? -12.142 12.126 19.429 1.00 85.00 114 ALA A C 1
ATOM 789 O O . ALA A 1 114 ? -12.112 12.871 20.406 1.00 85.00 114 ALA A O 1
ATOM 790 N N . GLN A 1 115 ? -11.591 10.913 19.432 1.00 85.75 115 GLN A N 1
ATOM 791 C CA . GLN A 1 115 ? -10.822 10.369 20.538 1.00 85.75 115 GLN A CA 1
ATOM 792 C C . GLN A 1 115 ? -9.884 9.286 20.017 1.00 85.75 115 GLN A C 1
ATOM 794 O O . GLN A 1 115 ? -10.303 8.406 19.265 1.00 85.75 115 GLN A O 1
ATOM 799 N N . ARG A 1 116 ? -8.623 9.341 20.452 1.00 90.06 116 ARG A N 1
ATOM 800 C CA . ARG A 1 116 ? -7.615 8.338 20.109 1.00 90.06 116 ARG A CA 1
ATOM 801 C C . ARG A 1 116 ? -8.073 6.951 20.562 1.00 90.06 116 ARG A C 1
ATOM 803 O O . ARG A 1 116 ? -8.584 6.805 21.673 1.00 90.06 116 ARG A O 1
ATOM 810 N N . ALA A 1 117 ? -7.847 5.951 19.714 1.00 91.50 117 ALA A N 1
ATOM 811 C CA . ALA A 1 117 ? -8.136 4.561 20.039 1.00 91.50 117 ALA A CA 1
ATOM 812 C C . ALA A 1 117 ? -7.363 4.128 21.294 1.00 91.50 117 ALA A C 1
ATOM 814 O O . ALA A 1 117 ? -6.187 4.468 21.464 1.00 91.50 117 ALA A O 1
ATOM 815 N N . SER A 1 118 ? -8.020 3.377 22.178 1.00 93.81 118 SER A N 1
ATOM 816 C CA . SER A 1 118 ? -7.344 2.792 23.333 1.00 93.81 118 SER A CA 1
ATOM 817 C C . SER A 1 118 ? -6.435 1.633 22.907 1.00 93.81 118 SER A C 1
ATOM 819 O O . SER A 1 118 ? -6.565 1.081 21.813 1.00 93.81 118 SER A O 1
ATOM 821 N N . THR A 1 119 ? -5.526 1.206 23.789 1.00 91.44 119 THR A N 1
ATOM 822 C CA . THR A 1 119 ? -4.707 0.006 23.545 1.00 91.44 119 THR A CA 1
ATOM 823 C C . THR A 1 119 ? -5.571 -1.238 23.324 1.00 91.44 119 THR A C 1
ATOM 825 O O . THR A 1 119 ? -5.221 -2.074 22.497 1.00 91.44 119 THR A O 1
ATOM 828 N N . ALA A 1 120 ? -6.706 -1.346 24.025 1.00 92.81 120 ALA A N 1
ATOM 829 C CA . ALA A 1 120 ? -7.642 -2.456 23.862 1.00 92.81 120 ALA A CA 1
ATOM 830 C C . ALA A 1 120 ? -8.330 -2.420 22.489 1.00 92.81 120 ALA A C 1
ATOM 832 O O . ALA A 1 120 ? -8.428 -3.447 21.827 1.00 92.81 120 ALA A O 1
ATOM 833 N N . ASP A 1 121 ? -8.727 -1.236 22.021 1.00 93.88 121 ASP A N 1
ATOM 834 C CA . ASP A 1 121 ? -9.342 -1.069 20.700 1.00 93.88 121 ASP A CA 1
ATOM 835 C C . ASP A 1 121 ? -8.365 -1.372 19.560 1.00 93.88 121 ASP A C 1
ATOM 837 O O . ASP A 1 121 ? -8.706 -2.047 18.590 1.00 93.88 121 ASP A O 1
ATOM 841 N N . LEU A 1 122 ? -7.119 -0.904 19.693 1.00 92.56 122 LEU A N 1
ATOM 842 C CA . LEU A 1 122 ? -6.035 -1.263 18.780 1.00 92.56 122 LEU A CA 1
ATOM 843 C C . LEU A 1 122 ? -5.840 -2.781 18.729 1.00 92.56 122 LEU A C 1
ATOM 845 O O . LEU A 1 122 ? -5.597 -3.326 17.654 1.00 92.56 122 LEU A O 1
ATOM 849 N N . GLN A 1 123 ? -5.965 -3.463 19.871 1.00 91.94 123 GLN A N 1
ATOM 850 C CA . GLN A 1 123 ? -5.813 -4.910 19.936 1.00 91.94 123 GLN A CA 1
ATOM 851 C C . GLN A 1 123 ? -6.915 -5.647 19.166 1.00 91.94 123 GLN A C 1
ATOM 853 O O . GLN A 1 123 ? -6.588 -6.587 18.456 1.00 91.94 123 GLN A O 1
ATOM 858 N N . ILE A 1 124 ? -8.166 -5.166 19.184 1.00 93.12 124 ILE A N 1
ATOM 859 C CA . ILE A 1 124 ? -9.261 -5.747 18.380 1.00 93.12 124 ILE A CA 1
ATOM 860 C C . ILE A 1 124 ? -8.876 -5.818 16.894 1.00 93.12 124 ILE A C 1
ATOM 862 O O . ILE A 1 124 ? -9.087 -6.836 16.236 1.00 93.12 124 ILE A O 1
ATOM 866 N N . ILE A 1 125 ? -8.288 -4.743 16.360 1.00 93.25 125 ILE A N 1
ATOM 867 C CA . ILE A 1 125 ? -7.878 -4.685 14.951 1.00 93.25 125 ILE A CA 1
ATOM 868 C C . ILE A 1 125 ? -6.606 -5.508 14.701 1.00 93.25 125 ILE A C 1
ATOM 870 O O . ILE A 1 125 ? -6.492 -6.140 13.652 1.00 93.25 125 ILE A O 1
ATOM 874 N N . ARG A 1 126 ? -5.657 -5.544 15.649 1.00 89.38 126 ARG A N 1
ATOM 875 C CA . ARG A 1 126 ? -4.448 -6.382 15.535 1.00 89.38 126 ARG A CA 1
ATOM 876 C C . ARG A 1 126 ? -4.765 -7.870 15.541 1.00 89.38 126 ARG A C 1
ATOM 878 O O . ARG A 1 126 ? -4.174 -8.585 14.743 1.00 89.38 126 ARG A O 1
ATOM 885 N N . ASP A 1 127 ? -5.677 -8.309 16.403 1.00 88.88 127 ASP A N 1
ATOM 886 C CA . ASP A 1 127 ? -6.103 -9.708 16.490 1.00 88.88 127 ASP A CA 1
ATOM 887 C C . ASP A 1 127 ? -6.756 -10.142 15.177 1.00 88.88 127 ASP A C 1
ATOM 889 O O . ASP A 1 127 ? -6.432 -11.194 14.635 1.00 88.88 127 ASP A O 1
ATOM 893 N N . TRP A 1 128 ? -7.610 -9.284 14.611 1.00 90.12 128 TRP A N 1
ATOM 894 C CA . TRP A 1 128 ? -8.226 -9.531 13.312 1.00 90.12 128 TRP A CA 1
ATOM 895 C C . TRP A 1 128 ? -7.203 -9.644 12.179 1.00 90.12 128 TRP A C 1
ATOM 897 O O . TRP A 1 128 ? -7.310 -10.553 11.369 1.00 90.12 128 TRP A O 1
ATOM 907 N N . LEU A 1 129 ? -6.201 -8.762 12.124 1.00 88.69 129 LEU A N 1
ATOM 908 C CA . LEU A 1 129 ? -5.190 -8.734 11.054 1.00 88.69 129 LEU A CA 1
ATOM 909 C C . LEU A 1 129 ? -3.965 -9.626 11.319 1.00 88.69 129 LEU A C 1
ATOM 911 O O . LEU A 1 129 ? -3.014 -9.593 10.533 1.00 88.69 129 LEU A O 1
ATOM 915 N N . GLY A 1 130 ? -3.963 -10.361 12.433 1.00 82.12 130 GLY A N 1
ATOM 916 C CA . GLY A 1 130 ? -2.834 -11.136 12.938 1.00 82.12 130 GLY A CA 1
ATOM 917 C C . GLY A 1 130 ? -2.356 -12.249 12.003 1.00 82.12 130 GLY A C 1
ATOM 918 O O . GLY A 1 130 ? -2.922 -12.503 10.942 1.00 82.12 130 GLY A O 1
ATOM 919 N N . SER A 1 131 ? -1.280 -12.924 12.411 1.00 57.91 131 SER A N 1
ATOM 920 C CA . SER A 1 131 ? -0.545 -13.921 11.614 1.00 57.91 131 SER A CA 1
ATOM 921 C C . SER A 1 131 ? -1.365 -15.130 11.162 1.00 57.91 131 SER A C 1
ATOM 923 O O . SER A 1 131 ? -0.986 -15.777 10.190 1.00 57.91 131 SER A O 1
ATOM 925 N N . ASP A 1 132 ? -2.489 -15.407 11.821 1.00 62.41 132 ASP A N 1
ATOM 926 C CA . ASP A 1 132 ? -3.384 -16.514 11.466 1.00 62.41 132 ASP A CA 1
ATOM 927 C C . ASP A 1 132 ? -4.329 -16.148 10.309 1.00 62.41 132 ASP A C 1
ATOM 929 O O . ASP A 1 132 ? -5.145 -16.958 9.862 1.00 62.41 132 ASP A O 1
ATOM 933 N N . TRP A 1 133 ? -4.210 -14.927 9.776 1.00 64.44 133 TRP A N 1
ATOM 934 C CA . TRP A 1 133 ? -4.891 -14.542 8.555 1.00 64.44 133 TRP A CA 1
ATOM 935 C C . TRP A 1 133 ? -4.349 -15.316 7.353 1.00 64.44 133 TRP A C 1
ATOM 937 O O . TRP A 1 133 ? -3.327 -14.973 6.755 1.00 64.44 133 TRP A O 1
ATOM 947 N N . GLN A 1 134 ? -5.099 -16.324 6.922 1.00 56.94 134 GLN A N 1
ATOM 948 C CA . GLN A 1 134 ? -4.823 -17.034 5.678 1.00 56.94 134 GLN A CA 1
ATOM 949 C C . GLN A 1 134 ? -5.478 -16.311 4.498 1.00 56.94 134 GLN A C 1
ATOM 951 O O . GLN A 1 134 ? -6.668 -16.474 4.230 1.00 56.94 134 GLN A O 1
ATOM 956 N N . ALA A 1 135 ? -4.715 -15.480 3.782 1.00 47.56 135 ALA A N 1
ATOM 957 C CA . ALA A 1 135 ? -5.207 -14.800 2.586 1.00 47.56 135 ALA A CA 1
ATOM 958 C C . ALA A 1 135 ? -5.575 -15.836 1.505 1.00 47.56 135 ALA A C 1
ATOM 960 O O . ALA A 1 135 ? -4.714 -16.351 0.801 1.00 47.56 135 ALA A O 1
ATOM 961 N N . GLY A 1 136 ? -6.870 -16.136 1.400 1.00 47.59 136 GLY A N 1
ATOM 962 C CA . GLY A 1 136 ? -7.385 -17.241 0.594 1.00 47.59 136 GLY A CA 1
ATOM 963 C C . GLY A 1 136 ? -7.560 -18.478 1.465 1.00 47.59 136 GLY A C 1
ATOM 964 O O . GLY A 1 136 ? -6.589 -19.128 1.837 1.00 47.59 136 GLY A O 1
ATOM 965 N N . GLY A 1 137 ? -8.812 -18.775 1.815 1.00 42.50 137 GLY A N 1
ATOM 966 C CA . GLY A 1 137 ? -9.149 -19.892 2.683 1.00 42.50 137 GLY A CA 1
ATOM 967 C C . GLY A 1 137 ? -8.585 -21.207 2.157 1.00 42.50 137 GLY A C 1
ATOM 968 O O . GLY A 1 137 ? -9.026 -21.713 1.128 1.00 42.50 137 GLY A O 1
ATOM 969 N N . ASN A 1 138 ? -7.651 -21.779 2.907 1.00 38.25 138 ASN A N 1
ATOM 970 C CA . ASN A 1 138 ? -7.433 -23.210 2.912 1.00 38.25 138 ASN A CA 1
ATOM 971 C C . ASN A 1 138 ? -7.368 -23.645 4.372 1.00 38.25 138 ASN A C 1
ATOM 973 O O . ASN A 1 138 ? -6.299 -23.698 4.970 1.00 38.25 138 ASN A O 1
ATOM 977 N N . GLY A 1 139 ? -8.553 -23.871 4.947 1.00 42.12 139 GLY A N 1
ATOM 978 C CA . GLY A 1 139 ? -8.726 -24.237 6.346 1.00 42.12 139 GLY A CA 1
ATOM 979 C C . GLY A 1 139 ? -7.760 -25.345 6.745 1.00 42.12 139 GLY A C 1
ATOM 980 O O . GLY A 1 139 ? -7.863 -26.472 6.266 1.00 42.12 139 GLY A O 1
ATOM 981 N N . SER A 1 140 ? -6.814 -24.994 7.609 1.00 44.47 140 SER A N 1
ATOM 982 C CA . SER A 1 140 ? -6.103 -25.962 8.432 1.00 44.47 140 SER A CA 1
ATOM 983 C C . SER A 1 140 ? -6.878 -26.061 9.737 1.00 44.47 140 SER A C 1
ATOM 985 O O . SER A 1 140 ? -7.221 -25.059 10.364 1.00 44.47 140 SER A O 1
ATOM 987 N N . ASP A 1 141 ? -7.238 -27.295 10.032 1.00 44.19 141 ASP A N 1
ATOM 988 C CA . ASP A 1 141 ? -7.989 -27.791 11.166 1.00 44.19 141 ASP A CA 1
ATOM 989 C C . ASP A 1 141 ? -7.567 -27.188 12.511 1.00 44.19 141 ASP A C 1
ATOM 991 O O . ASP A 1 141 ? -6.405 -27.176 12.912 1.00 44.19 141 ASP A O 1
ATOM 995 N N . GLY A 1 142 ? -8.577 -26.708 13.238 1.00 48.34 142 GLY A N 1
ATOM 996 C CA . GLY A 1 142 ? -8.435 -26.172 14.581 1.00 48.34 142 GLY A CA 1
ATOM 997 C C . GLY A 1 142 ? -7.797 -27.184 15.527 1.00 48.34 142 GLY A C 1
ATOM 998 O O . GLY A 1 142 ? -8.459 -28.085 16.036 1.00 48.34 142 GLY A O 1
ATOM 999 N N . SER A 1 143 ? -6.519 -26.971 15.809 1.00 43.06 143 SER A N 1
ATOM 1000 C CA . SER A 1 143 ? -5.812 -27.550 16.943 1.00 43.06 143 SER A CA 1
ATOM 1001 C C . SER A 1 143 ? -5.227 -26.386 17.729 1.00 43.06 143 SER A C 1
ATOM 1003 O O . SER A 1 143 ? -4.157 -25.879 17.407 1.00 43.06 143 SER A O 1
ATOM 1005 N N . GLY A 1 144 ? -5.989 -25.897 18.706 1.00 41.41 144 GLY A N 1
ATOM 1006 C CA . GLY A 1 144 ? -5.548 -24.826 19.589 1.00 41.41 144 GLY A CA 1
ATOM 1007 C C . GLY A 1 144 ? -4.369 -25.265 20.454 1.00 41.41 144 GLY A C 1
ATOM 1008 O O . GLY A 1 144 ? -4.431 -26.308 21.103 1.00 41.41 144 GLY A O 1
ATOM 1009 N N . ASP A 1 145 ? -3.337 -24.428 20.506 1.00 32.25 145 ASP A N 1
ATOM 1010 C CA . ASP A 1 145 ? -2.308 -24.467 21.541 1.00 32.25 145 ASP A CA 1
ATOM 1011 C C . ASP A 1 145 ? -2.223 -23.085 22.217 1.00 32.25 145 ASP A C 1
ATOM 1013 O O . ASP A 1 145 ? -1.961 -22.087 21.541 1.00 32.25 145 ASP A O 1
ATOM 1017 N N . PRO A 1 146 ? -2.468 -22.965 23.535 1.00 46.12 146 PRO A N 1
ATOM 1018 C CA . PRO A 1 146 ? -2.259 -21.730 24.272 1.00 46.12 146 PRO A CA 1
ATOM 1019 C C . PRO A 1 146 ? -0.798 -21.669 24.742 1.00 46.12 146 PRO A C 1
ATOM 1021 O O . PRO A 1 146 ? -0.494 -21.863 25.919 1.00 46.12 146 PRO A O 1
ATOM 1024 N N . GLY A 1 147 ? 0.118 -21.395 23.813 1.00 34.78 147 GLY A N 1
ATOM 1025 C CA . GLY A 1 147 ? 1.556 -21.363 24.077 1.00 34.78 147 GLY A CA 1
ATOM 1026 C C . GLY A 1 147 ? 2.226 -20.150 23.447 1.00 34.78 147 GLY A C 1
ATOM 1027 O O . GLY A 1 147 ? 2.631 -20.183 22.293 1.00 34.78 147 GLY A O 1
ATOM 1028 N N . GLY A 1 148 ? 2.358 -19.066 24.214 1.00 42.44 148 GLY A N 1
ATOM 1029 C CA . GLY A 1 148 ? 3.043 -17.850 23.787 1.00 42.44 148 GLY A CA 1
ATOM 1030 C C . GLY A 1 148 ? 4.474 -18.109 23.307 1.00 42.44 148 GLY A C 1
ATOM 1031 O O . GLY A 1 148 ? 5.341 -18.534 24.068 1.00 42.44 148 GLY A O 1
ATOM 1032 N N . GLY A 1 149 ? 4.723 -17.761 22.051 1.00 30.62 149 GLY A N 1
ATOM 1033 C CA . GLY A 1 149 ? 6.041 -17.667 21.449 1.00 30.62 149 GLY A CA 1
ATOM 1034 C C . GLY A 1 149 ? 5.898 -16.875 20.164 1.00 30.62 149 GLY A C 1
ATOM 1035 O O . GLY A 1 149 ? 5.347 -17.380 19.195 1.00 30.62 149 GLY A O 1
ATOM 1036 N N . GLY A 1 150 ? 6.336 -15.615 20.170 1.00 35.03 150 GLY A N 1
ATOM 1037 C CA . GLY A 1 150 ? 6.373 -14.773 18.978 1.00 35.03 150 GLY A CA 1
ATOM 1038 C C . GLY A 1 150 ? 7.337 -15.354 17.950 1.00 35.03 150 GLY A C 1
ATOM 1039 O O . GLY A 1 150 ? 8.491 -14.944 17.870 1.00 35.03 150 GLY A O 1
ATOM 1040 N N . THR A 1 151 ? 6.875 -16.327 17.176 1.00 29.73 151 THR A N 1
ATOM 1041 C CA . THR A 1 151 ? 7.519 -16.723 15.936 1.00 29.73 151 THR A CA 1
ATOM 1042 C C . THR A 1 151 ? 7.036 -15.741 14.892 1.00 29.73 151 THR A C 1
ATOM 1044 O O . THR A 1 151 ? 5.905 -15.830 14.417 1.00 29.73 151 THR A O 1
ATOM 1047 N N . THR A 1 152 ? 7.879 -14.757 14.583 1.00 32.53 152 THR A N 1
ATOM 1048 C CA . THR A 1 152 ? 7.729 -13.922 13.393 1.00 32.53 152 THR A CA 1
ATOM 1049 C C . THR A 1 152 ? 7.330 -14.839 12.234 1.00 32.53 152 THR A C 1
ATOM 1051 O O . THR A 1 152 ? 8.055 -15.813 11.997 1.00 32.53 152 THR A O 1
ATOM 1054 N N . PRO A 1 153 ? 6.196 -14.592 11.550 1.00 44.16 153 PRO A N 1
ATOM 1055 C CA . PRO A 1 153 ? 5.830 -15.362 10.371 1.00 44.16 153 PRO A CA 1
ATOM 1056 C C . PRO A 1 153 ? 7.041 -15.433 9.440 1.00 44.16 153 PRO A C 1
ATOM 1058 O O . PRO A 1 153 ? 7.755 -14.428 9.328 1.00 44.16 153 PRO A O 1
ATOM 1061 N N . PRO A 1 154 ? 7.329 -16.584 8.806 1.00 42.06 154 PRO A N 1
ATOM 1062 C CA . PRO A 1 154 ? 8.396 -16.647 7.824 1.00 42.06 154 PRO A CA 1
ATOM 1063 C C . PRO A 1 154 ? 8.125 -15.557 6.792 1.00 42.06 154 PRO A C 1
ATOM 1065 O O . PRO A 1 154 ? 7.102 -15.598 6.109 1.00 42.06 154 PRO A O 1
ATOM 1068 N N . THR A 1 155 ? 9.005 -14.552 6.733 1.00 50.84 155 THR A N 1
ATOM 1069 C CA . THR A 1 155 ? 8.946 -13.511 5.711 1.00 50.84 155 THR A CA 1
ATOM 1070 C C . THR A 1 155 ? 8.826 -14.231 4.373 1.00 50.84 155 THR A C 1
ATOM 1072 O O . THR A 1 155 ? 9.733 -15.008 4.052 1.00 50.84 155 THR A O 1
ATOM 1075 N N . PRO A 1 156 ? 7.723 -14.050 3.622 1.00 61.06 156 PRO A N 1
ATOM 1076 C CA . PRO A 1 156 ? 7.569 -14.698 2.333 1.00 61.06 156 PRO A CA 1
ATOM 1077 C C . PRO A 1 156 ? 8.820 -14.432 1.499 1.00 61.06 156 PRO A C 1
ATOM 1079 O O . PRO A 1 156 ? 9.311 -13.300 1.462 1.00 61.06 156 PRO A O 1
ATOM 1082 N N . ALA A 1 157 ? 9.375 -15.473 0.877 1.00 76.19 157 ALA A N 1
ATOM 1083 C CA . ALA A 1 157 ? 10.535 -15.303 0.016 1.00 76.19 157 ALA A CA 1
ATOM 1084 C C . ALA A 1 157 ? 10.172 -14.299 -1.087 1.00 76.19 157 ALA A C 1
ATOM 1086 O O . ALA A 1 157 ? 9.243 -14.527 -1.861 1.00 76.19 157 ALA A O 1
ATOM 1087 N N . LEU A 1 158 ? 10.876 -13.168 -1.124 1.00 89.38 158 LEU A N 1
ATOM 1088 C CA . LEU A 1 158 ? 10.636 -12.136 -2.121 1.00 89.38 158 LEU A CA 1
ATOM 1089 C C . LEU A 1 158 ? 11.081 -12.646 -3.493 1.00 89.38 158 LEU A C 1
ATOM 1091 O O . LEU A 1 158 ? 12.255 -12.942 -3.708 1.00 89.38 158 LEU A O 1
ATOM 1095 N N . VAL A 1 159 ? 10.134 -12.721 -4.422 1.00 93.81 159 VAL A N 1
ATOM 1096 C CA . VAL A 1 159 ? 10.358 -13.052 -5.834 1.00 93.81 159 VAL A CA 1
ATOM 1097 C C . VAL A 1 159 ? 10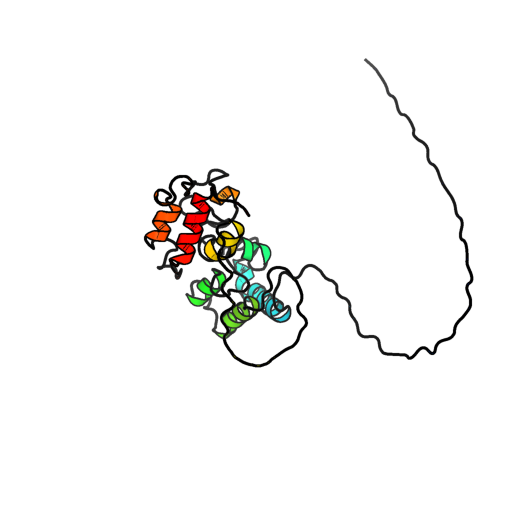.269 -11.775 -6.675 1.00 93.81 159 VAL A C 1
ATOM 1099 O O . VAL A 1 159 ? 9.484 -10.877 -6.366 1.00 93.81 159 VAL A O 1
ATOM 1102 N N . ALA A 1 160 ? 11.073 -11.683 -7.735 1.00 96.00 160 ALA A N 1
ATOM 1103 C CA . ALA A 1 160 ? 11.113 -10.555 -8.669 1.00 96.00 160 ALA A CA 1
ATOM 1104 C C . ALA A 1 160 ? 9.931 -10.569 -9.659 1.00 96.00 160 ALA A C 1
ATOM 1106 O O . ALA A 1 160 ? 10.119 -10.606 -10.871 1.00 96.00 160 ALA A O 1
ATOM 1107 N N . THR A 1 161 ? 8.705 -10.562 -9.132 1.00 96.00 161 THR A N 1
ATOM 1108 C CA . THR A 1 161 ? 7.437 -10.563 -9.882 1.00 96.00 161 THR A CA 1
ATOM 1109 C C . THR A 1 161 ? 6.497 -9.515 -9.305 1.00 96.00 161 THR A C 1
ATOM 1111 O O . THR A 1 161 ? 6.606 -9.172 -8.121 1.00 96.00 161 THR A O 1
ATOM 1114 N N . TYR A 1 162 ? 5.568 -8.999 -10.118 1.00 95.69 162 TYR A N 1
ATOM 1115 C CA . TYR A 1 162 ? 4.628 -7.976 -9.658 1.00 95.69 162 TYR A CA 1
ATOM 1116 C C . TYR A 1 162 ? 3.804 -8.470 -8.468 1.00 95.69 162 TYR A C 1
ATOM 1118 O O . TYR A 1 162 ? 3.689 -7.747 -7.484 1.00 95.69 162 TYR A O 1
ATOM 1126 N N . ASP A 1 163 ? 3.299 -9.705 -8.508 1.00 89.62 163 ASP A N 1
ATOM 1127 C CA . ASP A 1 163 ? 2.512 -10.285 -7.412 1.00 89.62 163 ASP A CA 1
ATOM 1128 C C . ASP A 1 163 ? 3.266 -10.259 -6.072 1.00 89.62 163 ASP A C 1
ATOM 1130 O O . ASP A 1 163 ? 2.735 -9.807 -5.051 1.00 89.62 163 ASP A O 1
ATOM 1134 N N . SER A 1 164 ? 4.537 -10.669 -6.085 1.00 90.56 164 SER A N 1
ATOM 1135 C CA . SER A 1 164 ? 5.389 -10.688 -4.896 1.00 90.56 164 SER A CA 1
ATOM 1136 C C . SER A 1 164 ? 5.687 -9.278 -4.381 1.00 90.56 164 SER A C 1
ATOM 1138 O O . SER A 1 164 ? 5.464 -8.997 -3.198 1.00 90.56 164 SER A O 1
ATOM 1140 N N . ILE A 1 165 ? 6.135 -8.354 -5.241 1.00 95.62 165 ILE A N 1
ATOM 1141 C CA . ILE A 1 165 ? 6.419 -6.982 -4.791 1.00 95.62 165 ILE A CA 1
ATOM 1142 C C . ILE A 1 165 ? 5.140 -6.251 -4.390 1.00 95.62 165 ILE A C 1
ATOM 1144 O O . ILE A 1 165 ? 5.162 -5.432 -3.477 1.00 95.62 165 ILE A O 1
ATOM 1148 N N . ARG A 1 166 ? 4.001 -6.544 -5.024 1.00 92.00 166 ARG A N 1
ATOM 1149 C CA . ARG A 1 166 ? 2.724 -5.923 -4.690 1.00 92.00 166 ARG A CA 1
ATOM 1150 C C . ARG A 1 166 ? 2.311 -6.317 -3.285 1.00 92.00 166 ARG A C 1
ATOM 1152 O O . ARG A 1 166 ? 2.057 -5.431 -2.474 1.00 92.00 166 ARG A O 1
ATOM 1159 N N . ALA A 1 167 ? 2.277 -7.616 -3.002 1.00 83.62 167 ALA A N 1
ATOM 1160 C CA . ALA A 1 167 ? 1.862 -8.136 -1.706 1.00 83.62 167 ALA A CA 1
ATOM 1161 C C . ALA A 1 167 ? 2.794 -7.684 -0.572 1.00 83.62 167 ALA A C 1
ATOM 1163 O O . ALA A 1 167 ? 2.321 -7.294 0.492 1.00 83.62 167 ALA A O 1
ATOM 1164 N N . ASN A 1 168 ? 4.108 -7.691 -0.813 1.00 87.69 168 ASN A N 1
ATOM 1165 C CA . ASN A 1 168 ? 5.094 -7.512 0.253 1.00 87.69 168 ASN A CA 1
ATOM 1166 C C . ASN A 1 168 ? 5.670 -6.089 0.353 1.00 87.69 168 ASN A C 1
ATOM 1168 O O . ASN A 1 168 ? 6.231 -5.738 1.387 1.00 87.69 168 ASN A O 1
ATOM 1172 N N . ILE A 1 169 ? 5.541 -5.258 -0.690 1.00 92.94 169 ILE A N 1
ATOM 1173 C CA . ILE A 1 169 ? 6.140 -3.913 -0.749 1.00 92.94 169 ILE A CA 1
ATOM 1174 C C . ILE A 1 169 ? 5.093 -2.852 -1.106 1.00 92.94 169 ILE A C 1
ATOM 1176 O O . ILE A 1 169 ? 4.884 -1.920 -0.332 1.00 92.94 169 ILE A O 1
ATOM 1180 N N . LEU A 1 170 ? 4.410 -2.964 -2.251 1.00 93.88 170 LEU A N 1
ATOM 1181 C CA . LEU A 1 170 ? 3.563 -1.871 -2.749 1.00 93.88 170 LEU A CA 1
ATOM 1182 C C . LEU A 1 170 ? 2.320 -1.663 -1.884 1.00 93.88 170 LEU A C 1
ATOM 1184 O O . LEU A 1 170 ? 2.050 -0.533 -1.477 1.00 93.88 170 LEU A O 1
ATOM 1188 N N . VAL A 1 171 ? 1.584 -2.731 -1.570 1.00 86.00 171 VAL A N 1
ATOM 1189 C CA . VAL A 1 171 ? 0.414 -2.672 -0.682 1.00 86.00 171 VAL A CA 1
ATOM 1190 C C . VAL A 1 171 ? 0.787 -2.107 0.692 1.00 86.00 171 VAL A C 1
ATOM 1192 O O . VAL A 1 171 ? 0.173 -1.113 1.080 1.00 86.00 171 VAL A O 1
ATOM 1195 N N . PRO A 1 172 ? 1.801 -2.638 1.401 1.00 84.19 172 PRO A N 1
ATOM 1196 C CA . PRO A 1 172 ? 2.110 -2.152 2.742 1.00 84.19 172 PRO A CA 1
ATOM 1197 C C . PRO A 1 172 ? 2.774 -0.770 2.795 1.00 84.19 172 PRO A C 1
ATOM 1199 O O . PRO A 1 172 ? 2.607 -0.028 3.761 1.00 84.19 172 PRO A O 1
ATOM 1202 N N . LYS A 1 173 ? 3.568 -0.395 1.785 1.00 89.69 173 LYS A N 1
ATOM 1203 C CA . LYS A 1 173 ? 4.434 0.795 1.882 1.00 89.69 173 LYS A CA 1
ATOM 1204 C C . LYS A 1 173 ? 4.051 1.928 0.936 1.00 89.69 173 LYS A C 1
ATOM 1206 O O . LYS A 1 173 ? 4.443 3.066 1.184 1.00 89.69 173 LYS A O 1
ATOM 1211 N N . CYS A 1 174 ? 3.312 1.656 -0.140 1.00 93.12 174 CYS A N 1
ATOM 1212 C CA . CYS A 1 174 ? 3.159 2.609 -1.244 1.00 93.12 174 CYS A CA 1
ATOM 1213 C C . CYS A 1 174 ? 1.701 3.005 -1.526 1.00 93.12 174 CYS A C 1
ATOM 1215 O O . CYS A 1 174 ? 1.421 4.192 -1.713 1.00 93.12 174 CYS A O 1
ATOM 1217 N N . ILE A 1 175 ? 0.763 2.051 -1.550 1.00 91.00 175 ILE A N 1
ATOM 1218 C CA . ILE A 1 175 ? -0.610 2.267 -2.054 1.00 91.00 175 ILE A CA 1
ATOM 1219 C C . ILE A 1 175 ? -1.397 3.289 -1.220 1.00 91.00 175 ILE A C 1
ATOM 1221 O O . ILE A 1 175 ? -2.200 4.032 -1.779 1.00 91.00 175 ILE A O 1
ATOM 1225 N N . ALA A 1 176 ? -1.116 3.427 0.077 1.00 84.56 176 ALA A N 1
ATOM 1226 C CA . ALA A 1 176 ? -1.784 4.419 0.924 1.00 84.56 176 ALA A CA 1
ATOM 1227 C C . ALA A 1 176 ? -1.634 5.877 0.419 1.00 84.56 176 ALA A C 1
ATOM 1229 O O . ALA A 1 176 ? -2.483 6.722 0.707 1.00 84.56 176 ALA A O 1
ATOM 1230 N N . CYS A 1 177 ? -0.572 6.178 -0.341 1.00 90.88 177 CYS A N 1
ATOM 1231 C CA . CYS A 1 177 ? -0.357 7.479 -0.993 1.00 90.88 177 CYS A CA 1
ATOM 1232 C C . CYS A 1 177 ? -0.368 7.412 -2.532 1.00 90.88 177 CYS A C 1
ATOM 1234 O O . CYS A 1 177 ? -0.539 8.449 -3.171 1.00 90.88 177 CYS A O 1
ATOM 1236 N N . HIS A 1 178 ? -0.178 6.225 -3.113 1.00 95.00 178 HIS A N 1
ATOM 1237 C CA . HIS A 1 178 ? -0.076 5.973 -4.555 1.00 95.00 178 HIS A CA 1
ATOM 1238 C C . HIS A 1 178 ? -1.072 4.881 -4.999 1.00 95.00 178 HIS A C 1
ATOM 1240 O O . HIS A 1 178 ? -0.704 3.898 -5.642 1.00 95.00 178 HIS A O 1
ATOM 1246 N N . GLY A 1 179 ? -2.340 5.022 -4.624 1.00 90.19 179 GLY A N 1
ATOM 1247 C CA . GLY A 1 179 ? -3.420 4.056 -4.826 1.00 90.19 179 GLY A CA 1
ATOM 1248 C C . GLY A 1 179 ? -4.758 4.694 -5.234 1.00 90.19 179 GLY A C 1
ATOM 1249 O O . GLY A 1 179 ? -4.808 5.870 -5.599 1.00 90.19 179 GLY A O 1
ATOM 1250 N N . PRO A 1 180 ? -5.876 3.943 -5.195 1.00 83.62 180 PRO A N 1
ATOM 1251 C CA . PRO A 1 180 ? -7.193 4.402 -5.661 1.00 83.62 180 PRO A CA 1
ATOM 1252 C C . PRO A 1 180 ? -7.672 5.697 -5.009 1.00 83.62 180 PRO A C 1
ATOM 1254 O O . PRO A 1 180 ? -8.231 6.554 -5.688 1.00 83.62 180 PRO A O 1
ATOM 1257 N N . ASN A 1 181 ? -7.396 5.859 -3.717 1.00 79.88 181 ASN A N 1
ATOM 1258 C CA . ASN A 1 181 ? -7.882 6.992 -2.933 1.00 79.88 181 ASN A CA 1
ATOM 1259 C C . ASN A 1 181 ? -6.949 8.214 -3.005 1.00 79.88 181 ASN A C 1
ATOM 1261 O O . ASN A 1 181 ? -7.356 9.322 -2.663 1.00 79.88 181 ASN A O 1
ATOM 1265 N N . LYS A 1 182 ? -5.688 8.023 -3.416 1.00 84.75 182 LYS A N 1
ATOM 1266 C CA . LYS A 1 182 ? -4.655 9.065 -3.418 1.00 84.75 182 LYS A CA 1
ATOM 1267 C C . LYS A 1 182 ? -3.572 8.743 -4.439 1.00 84.75 182 LYS A C 1
ATOM 1269 O O . LYS A 1 182 ? -3.011 7.659 -4.395 1.00 84.75 182 LYS A O 1
ATOM 1274 N N . ALA A 1 183 ? -3.274 9.679 -5.334 1.00 91.25 183 ALA A N 1
ATOM 1275 C CA . ALA A 1 183 ? -2.271 9.520 -6.388 1.00 91.25 183 ALA A CA 1
ATOM 1276 C C . ALA A 1 183 ? -1.202 10.615 -6.275 1.00 91.25 183 ALA A C 1
ATOM 1278 O O . ALA A 1 183 ? -1.118 11.505 -7.125 1.00 91.25 183 ALA A O 1
ATOM 1279 N N . ASP A 1 184 ? -0.424 10.595 -5.190 1.00 92.69 184 ASP A N 1
ATOM 1280 C CA . ASP A 1 184 ? 0.635 11.586 -4.973 1.00 92.69 184 ASP A CA 1
ATOM 1281 C C . ASP A 1 184 ? 1.610 11.610 -6.159 1.00 92.69 184 ASP A C 1
ATOM 1283 O O . ASP A 1 184 ? 1.994 10.563 -6.686 1.00 92.69 184 ASP A O 1
ATOM 1287 N N . ASP A 1 185 ? 1.988 12.820 -6.587 1.00 95.00 185 ASP A N 1
ATOM 1288 C CA . ASP A 1 185 ? 2.827 13.071 -7.774 1.00 95.00 185 ASP A CA 1
ATOM 1289 C C . ASP A 1 185 ? 2.276 12.456 -9.081 1.00 95.00 185 ASP A C 1
ATOM 1291 O O . ASP A 1 185 ? 3.016 12.201 -10.030 1.00 95.00 185 ASP A O 1
ATOM 1295 N N . ASN A 1 186 ? 0.960 12.213 -9.143 1.00 96.19 186 ASN A N 1
ATOM 1296 C CA . ASN A 1 186 ? 0.291 11.544 -10.259 1.00 96.19 186 ASN A CA 1
ATOM 1297 C C . ASN A 1 186 ? 0.831 10.121 -10.527 1.00 96.19 186 ASN A C 1
ATOM 1299 O O . ASN A 1 186 ? 0.869 9.682 -11.674 1.00 96.19 186 ASN A O 1
ATOM 1303 N N . VAL A 1 187 ? 1.254 9.396 -9.485 1.00 96.56 187 VAL A N 1
ATOM 1304 C CA . VAL A 1 187 ? 1.766 8.015 -9.582 1.00 96.56 187 VAL A CA 1
ATOM 1305 C C . VAL A 1 187 ? 0.853 7.030 -8.844 1.00 96.56 187 VAL A C 1
ATOM 1307 O O . VAL A 1 187 ? 0.301 7.355 -7.789 1.00 96.56 187 VAL A O 1
ATOM 1310 N N . ARG A 1 188 ? 0.705 5.815 -9.392 1.00 95.12 188 ARG A N 1
ATOM 1311 C CA . ARG A 1 188 ? -0.201 4.761 -8.913 1.00 95.12 188 ARG A CA 1
ATOM 1312 C C . ARG A 1 188 ? 0.443 3.371 -8.976 1.00 95.12 188 ARG A C 1
ATOM 1314 O O . ARG A 1 188 ? 1.081 3.051 -9.969 1.00 95.12 188 ARG A O 1
ATOM 1321 N N . TYR A 1 189 ? 0.237 2.546 -7.946 1.00 96.12 189 TYR A N 1
ATOM 1322 C CA . TYR A 1 189 ? 0.857 1.213 -7.798 1.00 96.12 189 TYR A CA 1
ATOM 1323 C C . TYR A 1 189 ? -0.122 0.081 -7.434 1.00 96.12 189 TYR A C 1
ATOM 1325 O O . TYR A 1 189 ? 0.279 -1.051 -7.167 1.00 96.12 189 TYR A O 1
ATOM 1333 N N . ASP A 1 190 ? -1.419 0.368 -7.387 1.00 88.81 190 ASP A N 1
ATOM 1334 C CA . ASP A 1 190 ? -2.453 -0.562 -6.919 1.00 88.81 190 ASP A CA 1
ATOM 1335 C C . ASP A 1 190 ? -2.859 -1.635 -7.934 1.00 88.81 190 ASP A C 1
ATOM 1337 O O . ASP A 1 190 ? -3.326 -2.707 -7.531 1.00 88.81 190 ASP A O 1
ATOM 1341 N N . THR A 1 191 ? -2.628 -1.369 -9.222 1.00 92.88 191 THR A N 1
ATOM 1342 C CA . THR A 1 191 ? -2.761 -2.345 -10.309 1.00 92.88 191 THR A CA 1
ATOM 1343 C C . THR A 1 191 ? -1.468 -2.443 -11.109 1.00 92.88 191 THR A C 1
ATOM 1345 O O . THR A 1 191 ? -0.671 -1.496 -11.144 1.00 92.88 191 THR A O 1
ATOM 1348 N N . TYR A 1 192 ? -1.273 -3.576 -11.786 1.00 96.38 192 TYR A N 1
ATOM 1349 C CA . TYR A 1 192 ? -0.114 -3.794 -12.650 1.00 96.38 192 TYR A CA 1
ATOM 1350 C C . TYR A 1 192 ? -0.035 -2.718 -13.741 1.00 96.38 192 TYR A C 1
ATOM 1352 O O . TYR A 1 192 ? 0.974 -2.028 -13.878 1.00 96.38 192 TYR A O 1
ATOM 1360 N N . ALA A 1 193 ? -1.152 -2.479 -14.434 1.00 96.00 193 ALA A N 1
ATOM 1361 C CA . ALA A 1 193 ? -1.238 -1.475 -15.489 1.00 96.00 193 ALA A CA 1
ATOM 1362 C C . ALA A 1 193 ? -0.871 -0.064 -14.996 1.00 96.00 193 ALA A C 1
ATOM 1364 O O . ALA A 1 193 ? -0.122 0.645 -15.666 1.00 96.00 193 ALA A O 1
ATOM 1365 N N . PHE A 1 194 ? -1.355 0.351 -13.821 1.00 96.38 194 PHE A N 1
ATOM 1366 C CA . PHE A 1 194 ? -1.021 1.669 -13.274 1.00 96.38 194 PHE A CA 1
ATOM 1367 C C . PHE A 1 194 ? 0.424 1.769 -12.791 1.00 96.38 194 PHE A C 1
ATOM 1369 O O . PHE A 1 194 ? 1.044 2.812 -12.985 1.00 96.38 194 PHE A O 1
ATOM 1376 N N . THR A 1 195 ? 0.982 0.674 -12.271 1.00 96.88 195 THR A N 1
ATOM 1377 C CA . THR A 1 195 ? 2.408 0.588 -11.922 1.00 96.88 195 THR A CA 1
ATOM 1378 C C . THR A 1 195 ? 3.298 0.838 -13.146 1.00 96.88 195 THR A C 1
ATOM 1380 O O . THR A 1 195 ? 4.356 1.449 -13.022 1.00 96.88 195 THR A O 1
ATOM 1383 N N . LEU A 1 196 ? 2.836 0.446 -14.339 1.00 96.12 196 LEU A N 1
ATOM 1384 C CA . LEU A 1 196 ? 3.488 0.724 -15.624 1.00 96.12 196 LEU A CA 1
ATOM 1385 C C . LEU A 1 196 ? 3.091 2.078 -16.258 1.00 96.12 196 LEU A C 1
ATOM 1387 O O . LEU A 1 196 ? 3.460 2.361 -17.398 1.00 96.12 196 LEU A O 1
ATOM 1391 N N . GLY A 1 197 ? 2.345 2.930 -15.548 1.00 93.38 197 GLY A N 1
ATOM 1392 C CA . GLY A 1 197 ? 1.940 4.261 -16.015 1.00 93.38 197 GLY A CA 1
ATOM 1393 C C . GLY A 1 197 ? 0.762 4.286 -16.996 1.00 93.38 197 GLY A C 1
ATOM 1394 O O . GLY A 1 197 ? 0.615 5.242 -17.758 1.00 93.38 197 GLY A O 1
ATOM 1395 N N . ALA A 1 198 ? -0.092 3.258 -17.019 1.00 93.25 198 ALA A N 1
ATOM 1396 C CA . ALA A 1 198 ? -1.328 3.301 -17.802 1.00 93.25 198 ALA A CA 1
ATOM 1397 C C . ALA A 1 198 ? -2.315 4.360 -17.268 1.00 93.25 198 ALA A C 1
ATOM 1399 O O . ALA A 1 198 ? -2.208 4.834 -16.139 1.00 93.25 198 ALA A O 1
ATOM 1400 N N . GLY A 1 199 ? -3.323 4.717 -18.071 1.00 90.00 199 GLY A N 1
ATOM 1401 C CA . GLY A 1 199 ? -4.450 5.543 -17.610 1.00 90.00 199 GLY A CA 1
ATOM 1402 C C . GLY A 1 199 ? -4.134 7.024 -17.363 1.00 90.00 199 GLY A C 1
ATOM 1403 O O . GLY A 1 199 ? -4.909 7.695 -16.692 1.00 90.00 199 GLY A O 1
ATOM 1404 N N . GLY A 1 200 ? -3.021 7.542 -17.895 1.00 92.19 200 GLY A N 1
ATOM 1405 C CA . GLY A 1 200 ? -2.620 8.948 -17.730 1.00 92.19 200 GLY A CA 1
ATOM 1406 C C . GLY A 1 200 ? -1.830 9.240 -16.448 1.00 92.19 200 GLY A C 1
ATOM 1407 O O . GLY A 1 200 ? -1.510 10.399 -16.174 1.00 92.19 200 GLY A O 1
ATOM 1408 N N . TYR A 1 201 ? -1.485 8.205 -15.679 1.00 94.75 201 TYR A N 1
ATOM 1409 C CA . TYR A 1 201 ? -0.570 8.317 -14.547 1.00 94.75 201 TYR A CA 1
ATOM 1410 C C . TYR A 1 201 ? 0.885 8.357 -15.021 1.00 94.75 201 TYR A C 1
ATOM 1412 O O . TYR A 1 201 ? 1.253 7.808 -16.059 1.00 94.75 201 TYR A O 1
ATOM 1420 N N . LYS A 1 202 ? 1.737 9.031 -14.254 1.00 95.06 202 LYS A N 1
ATOM 1421 C CA . LYS A 1 202 ? 3.169 9.127 -14.523 1.00 95.06 202 LYS A CA 1
ATOM 1422 C C . LYS A 1 202 ? 3.806 7.741 -14.400 1.00 95.06 202 LYS A C 1
ATOM 1424 O O . LYS A 1 202 ? 3.773 7.138 -13.329 1.00 95.06 202 LYS A O 1
ATOM 1429 N N . ASN A 1 203 ? 4.444 7.276 -15.475 1.00 96.31 203 ASN A N 1
ATOM 1430 C CA . ASN A 1 203 ? 5.313 6.104 -15.413 1.00 96.31 203 ASN A CA 1
ATOM 1431 C C . ASN A 1 203 ? 6.595 6.468 -14.645 1.00 96.31 203 ASN A C 1
ATOM 1433 O O . ASN A 1 203 ? 7.389 7.293 -15.103 1.00 96.31 203 ASN A O 1
ATOM 1437 N N . SER A 1 204 ? 6.771 5.889 -13.457 1.00 96.94 204 SER A N 1
ATOM 1438 C CA . SER A 1 204 ? 7.936 6.116 -12.596 1.00 96.94 204 SER A CA 1
ATOM 1439 C C . SER A 1 204 ? 9.066 5.105 -12.824 1.00 96.94 204 SER A C 1
ATOM 1441 O O . SER A 1 204 ? 10.116 5.223 -12.178 1.00 96.94 204 SER A O 1
ATOM 1443 N N . LEU A 1 205 ? 8.866 4.144 -13.734 1.00 97.56 205 LEU A N 1
ATOM 1444 C CA . LEU A 1 205 ? 9.777 3.043 -14.024 1.00 97.56 205 LEU A CA 1
ATOM 1445 C C . LEU A 1 205 ? 10.547 3.268 -15.328 1.00 97.56 205 LEU A C 1
ATOM 1447 O O . LEU A 1 205 ? 10.011 3.713 -16.342 1.00 97.56 205 LEU A O 1
ATOM 1451 N N . ASN A 1 206 ? 11.812 2.875 -15.308 1.00 96.81 206 ASN A N 1
ATOM 1452 C CA . ASN A 1 206 ? 12.654 2.659 -16.466 1.00 96.81 206 ASN A CA 1
ATOM 1453 C C . ASN A 1 206 ? 13.109 1.195 -16.426 1.00 96.81 206 ASN A C 1
ATOM 1455 O O . ASN A 1 206 ? 13.934 0.812 -15.601 1.00 96.81 206 ASN A O 1
ATOM 1459 N N . LEU A 1 207 ? 12.532 0.378 -17.309 1.00 95.81 207 LEU A N 1
ATOM 1460 C CA . LEU A 1 207 ? 12.781 -1.068 -17.354 1.00 95.81 207 LEU A CA 1
ATOM 1461 C C . LEU A 1 207 ? 14.119 -1.432 -18.017 1.00 95.81 207 LEU A C 1
ATOM 1463 O O . LEU A 1 207 ? 14.540 -2.579 -17.959 1.00 95.81 207 LEU A O 1
ATOM 1467 N N . VAL A 1 208 ? 14.789 -0.466 -18.655 1.00 94.25 208 VAL A N 1
ATOM 1468 C CA . VAL A 1 208 ? 16.118 -0.663 -19.256 1.00 94.25 208 VAL A CA 1
ATOM 1469 C C . VAL A 1 208 ? 17.211 -0.363 -18.235 1.00 94.25 208 VAL A C 1
ATOM 1471 O O . VAL A 1 208 ? 18.176 -1.110 -18.116 1.00 94.25 208 VAL A O 1
ATOM 1474 N N . ASP A 1 209 ? 17.051 0.729 -17.492 1.00 96.12 209 ASP A N 1
ATOM 1475 C CA . ASP A 1 209 ? 17.945 1.126 -16.412 1.00 96.12 209 ASP A CA 1
ATOM 1476 C C . ASP A 1 209 ? 17.121 1.446 -15.160 1.00 96.12 209 ASP A C 1
ATOM 1478 O O . ASP A 1 209 ? 16.651 2.582 -14.993 1.00 96.12 209 ASP A O 1
ATOM 1482 N N . PRO A 1 210 ? 16.970 0.473 -14.242 1.00 96.81 210 PRO A N 1
ATOM 1483 C CA . PRO A 1 210 ? 16.232 0.688 -13.010 1.00 96.81 210 PRO A CA 1
ATOM 1484 C C . PRO A 1 210 ? 16.773 1.863 -12.188 1.00 96.81 210 PRO A C 1
ATOM 1486 O O . PRO A 1 210 ? 15.982 2.548 -11.547 1.00 96.81 210 PRO A O 1
ATOM 1489 N N . THR A 1 211 ? 18.074 2.175 -12.248 1.00 96.75 211 THR A N 1
ATOM 1490 C CA . THR A 1 211 ? 18.668 3.279 -11.471 1.00 96.75 211 THR A CA 1
ATOM 1491 C C . THR A 1 211 ? 18.246 4.664 -11.970 1.00 96.75 211 THR A C 1
ATOM 1493 O O . THR A 1 211 ? 18.187 5.621 -11.190 1.00 96.75 211 THR A O 1
ATOM 1496 N N . ALA A 1 212 ? 17.863 4.767 -13.245 1.00 96.88 212 ALA A N 1
ATOM 1497 C CA . ALA A 1 212 ? 17.288 5.975 -13.827 1.00 96.88 212 ALA A CA 1
ATOM 1498 C C . ALA A 1 212 ? 15.806 6.178 -13.448 1.00 96.88 212 ALA A C 1
ATOM 1500 O O . ALA A 1 212 ? 15.303 7.307 -13.509 1.00 96.88 212 ALA A O 1
ATOM 1501 N N . SER A 1 213 ? 15.109 5.124 -13.005 1.00 97.38 213 SER A N 1
ATOM 1502 C CA . SER A 1 213 ? 13.712 5.187 -12.549 1.00 97.38 213 SER A CA 1
ATOM 1503 C C . SER A 1 213 ? 13.550 6.162 -11.387 1.00 97.38 213 SER A C 1
ATOM 1505 O O . SER A 1 213 ? 14.311 6.117 -10.415 1.00 97.38 213 SER A O 1
ATOM 1507 N N . SER A 1 214 ? 12.520 7.015 -11.422 1.00 97.19 214 SER A N 1
ATOM 1508 C CA . SER A 1 214 ? 12.189 7.806 -10.233 1.00 97.19 214 SER A CA 1
ATOM 1509 C C . SER A 1 214 ? 11.721 6.908 -9.090 1.00 97.19 214 SER A C 1
ATOM 1511 O O . SER A 1 214 ? 12.071 7.192 -7.955 1.00 97.19 214 SER A O 1
ATOM 1513 N N . PHE A 1 215 ? 11.027 5.796 -9.373 1.00 97.50 215 PHE A N 1
ATOM 1514 C CA . PHE A 1 215 ? 10.674 4.799 -8.353 1.00 97.50 215 PHE A CA 1
ATOM 1515 C C . PHE A 1 215 ? 11.907 4.367 -7.548 1.00 97.50 215 PHE A C 1
ATOM 1517 O O . PHE A 1 215 ? 11.990 4.591 -6.342 1.00 97.50 215 PHE A O 1
ATOM 1524 N N . TYR A 1 216 ? 12.901 3.799 -8.237 1.00 97.69 216 TYR A N 1
ATOM 1525 C CA . TYR A 1 216 ? 14.080 3.228 -7.594 1.00 97.69 216 TYR A CA 1
ATOM 1526 C C . TYR A 1 216 ? 14.900 4.284 -6.862 1.00 97.69 216 TYR A C 1
ATOM 1528 O O . TYR A 1 216 ? 15.328 4.068 -5.734 1.00 97.69 216 TYR A O 1
ATOM 1536 N N . ARG A 1 217 ? 15.106 5.450 -7.480 1.00 98.12 217 ARG A N 1
ATOM 1537 C CA . ARG A 1 217 ? 15.949 6.505 -6.914 1.00 98.12 217 ARG A CA 1
ATOM 1538 C C . ARG A 1 217 ? 15.347 7.123 -5.650 1.00 98.12 217 ARG A C 1
ATOM 1540 O O . ARG A 1 217 ? 16.082 7.405 -4.703 1.00 98.12 217 ARG A O 1
ATOM 1547 N N . GLU A 1 218 ? 14.029 7.314 -5.603 1.00 98.06 218 GLU A N 1
ATOM 1548 C CA . GLU A 1 218 ? 13.349 7.823 -4.405 1.00 98.06 218 GLU A CA 1
ATOM 1549 C C . GLU A 1 218 ? 13.348 6.776 -3.274 1.00 98.06 218 GLU A C 1
ATOM 1551 O O . GLU A 1 218 ? 13.578 7.138 -2.119 1.00 98.06 218 GLU A O 1
ATOM 1556 N N . CYS A 1 219 ? 13.202 5.483 -3.598 1.00 97.50 219 CYS A N 1
ATOM 1557 C CA . CYS A 1 219 ? 13.334 4.396 -2.620 1.00 97.50 219 CYS A CA 1
ATOM 1558 C C . CYS A 1 219 ? 14.766 4.238 -2.090 1.00 97.50 219 CYS A C 1
ATOM 1560 O O . CYS A 1 219 ? 14.985 4.216 -0.882 1.00 97.50 219 CYS A O 1
ATOM 1562 N N . ASN A 1 220 ? 15.756 4.196 -2.983 1.00 97.19 220 ASN A N 1
ATOM 1563 C CA . ASN A 1 220 ? 17.169 4.034 -2.639 1.00 97.19 220 ASN A CA 1
ATOM 1564 C C . ASN A 1 220 ? 17.725 5.219 -1.831 1.00 97.19 220 ASN A C 1
ATOM 1566 O O . ASN A 1 220 ? 18.620 5.047 -1.011 1.00 97.19 220 ASN A O 1
ATOM 1570 N N . SER A 1 221 ? 17.198 6.429 -2.042 1.00 96.50 221 SER A N 1
ATOM 1571 C CA . SER A 1 221 ? 17.588 7.614 -1.261 1.00 96.50 221 SER A CA 1
ATOM 1572 C C . SER A 1 221 ? 16.857 7.748 0.080 1.00 96.50 221 SER A C 1
ATOM 1574 O O . SER A 1 221 ? 17.123 8.698 0.814 1.00 96.50 221 SER A O 1
ATOM 1576 N N . GLY A 1 222 ? 15.932 6.836 0.403 1.00 93.56 222 GLY A N 1
ATOM 1577 C CA . GLY A 1 222 ? 15.146 6.864 1.641 1.00 93.56 222 GLY A CA 1
ATOM 1578 C C . GLY A 1 222 ? 14.046 7.929 1.678 1.00 93.56 222 GLY A C 1
ATOM 1579 O O . GLY A 1 222 ? 13.371 8.078 2.693 1.00 93.56 222 GLY A O 1
ATOM 1580 N N . LYS A 1 223 ? 13.825 8.666 0.583 1.00 95.94 223 LYS A N 1
ATOM 1581 C CA . LYS A 1 223 ? 12.737 9.652 0.494 1.00 95.94 223 LYS A CA 1
ATOM 1582 C C . LYS A 1 223 ? 11.364 8.987 0.453 1.00 95.94 223 LYS A C 1
ATOM 1584 O O . LYS A 1 223 ? 10.400 9.562 0.958 1.00 95.94 223 LYS A O 1
ATOM 1589 N N . MET A 1 224 ? 11.286 7.801 -0.155 1.00 96.50 224 MET A N 1
ATOM 1590 C CA . MET A 1 224 ? 10.069 7.000 -0.229 1.00 96.50 224 MET A CA 1
ATOM 1591 C C . MET A 1 224 ? 10.292 5.581 0.319 1.00 96.50 224 MET A C 1
ATOM 1593 O O . MET A 1 224 ? 11.283 4.941 -0.023 1.00 96.50 224 MET A O 1
ATOM 1597 N N . PRO A 1 225 ? 9.355 5.046 1.116 1.00 94.81 225 PRO A N 1
ATOM 1598 C CA . PRO A 1 225 ? 8.176 5.731 1.648 1.00 94.81 225 PRO A CA 1
ATOM 1599 C C . PRO A 1 225 ? 8.544 6.803 2.706 1.00 94.81 225 PRO A C 1
ATOM 1601 O O . PRO A 1 225 ? 9.636 6.766 3.272 1.00 94.81 225 PRO A O 1
ATOM 1604 N N . PRO A 1 226 ? 7.663 7.789 2.969 1.00 91.31 226 PRO A N 1
ATOM 1605 C CA . PRO A 1 226 ? 7.991 8.942 3.805 1.00 91.31 226 PRO A CA 1
ATOM 1606 C C . PRO A 1 226 ? 8.129 8.556 5.286 1.00 91.31 226 PRO A C 1
ATOM 1608 O O . PRO A 1 226 ? 7.137 8.346 5.990 1.00 91.31 226 PRO A O 1
ATOM 1611 N N . GLN A 1 227 ? 9.369 8.527 5.778 1.00 87.19 227 GLN A N 1
ATOM 1612 C CA . GLN A 1 227 ? 9.694 8.167 7.166 1.00 87.19 227 GLN A CA 1
ATOM 1613 C C . GLN A 1 227 ? 9.045 9.102 8.193 1.00 87.19 227 GLN A C 1
ATOM 1615 O O . GLN A 1 227 ? 8.608 8.665 9.255 1.00 87.19 227 GLN A O 1
ATOM 1620 N N . ASN A 1 228 ? 8.890 10.384 7.850 1.00 83.00 228 ASN A N 1
ATOM 1621 C CA . ASN A 1 228 ? 8.190 11.364 8.685 1.00 83.00 228 ASN A CA 1
ATOM 1622 C C . ASN A 1 228 ? 6.680 11.088 8.839 1.00 83.00 228 ASN A C 1
ATOM 1624 O O . ASN A 1 228 ? 6.025 11.764 9.627 1.00 83.00 228 ASN A O 1
ATOM 1628 N N . LYS A 1 229 ? 6.122 10.119 8.100 1.00 80.25 229 LYS A N 1
ATOM 1629 C CA . LYS A 1 229 ? 4.739 9.634 8.233 1.00 80.25 229 LYS A CA 1
ATOM 1630 C C . LYS A 1 229 ? 4.654 8.215 8.809 1.00 80.25 229 LYS A C 1
ATOM 1632 O O . LYS A 1 229 ? 3.608 7.579 8.666 1.00 80.25 229 LYS A O 1
ATOM 1637 N N . GLY A 1 230 ? 5.743 7.730 9.415 1.00 77.19 230 GLY A N 1
ATOM 1638 C CA . GLY A 1 230 ? 5.814 6.439 10.105 1.00 77.19 230 GLY A CA 1
ATOM 1639 C C . GLY A 1 230 ? 6.172 5.240 9.222 1.00 77.19 230 GLY A C 1
ATOM 1640 O O . GLY A 1 230 ? 6.218 4.122 9.725 1.00 77.19 230 GLY A O 1
ATOM 1641 N N . TYR A 1 231 ? 6.447 5.436 7.930 1.00 83.38 231 TYR A N 1
ATOM 1642 C CA . TYR A 1 231 ? 6.801 4.329 7.042 1.00 83.38 231 TYR A CA 1
ATOM 1643 C C . TYR A 1 231 ? 8.282 3.969 7.139 1.00 83.38 231 TYR A C 1
ATOM 1645 O O . TYR A 1 231 ? 9.152 4.838 7.107 1.00 83.38 231 TYR A O 1
ATOM 1653 N N . GLN A 1 232 ? 8.571 2.672 7.200 1.00 86.12 232 GLN A N 1
ATOM 1654 C CA . GLN A 1 232 ? 9.945 2.182 7.159 1.00 86.12 232 GLN A CA 1
ATOM 1655 C C . GLN A 1 232 ? 10.482 2.190 5.721 1.00 86.12 232 GLN A C 1
ATOM 1657 O O . GLN A 1 232 ? 9.740 1.818 4.804 1.00 86.12 232 GLN A O 1
ATOM 1662 N N . PRO A 1 233 ? 11.756 2.572 5.507 1.00 91.75 233 PRO A N 1
ATOM 1663 C CA . PRO A 1 233 ? 12.382 2.489 4.193 1.00 91.75 233 PRO A CA 1
ATOM 1664 C C . PRO A 1 233 ? 12.394 1.043 3.677 1.00 91.75 233 PRO A C 1
ATOM 1666 O O . PRO A 1 233 ? 12.228 0.083 4.439 1.00 91.75 233 PRO A O 1
ATOM 1669 N N . LEU A 1 234 ? 12.591 0.874 2.369 1.00 95.06 234 LEU A N 1
ATOM 1670 C CA . LEU A 1 234 ? 12.856 -0.454 1.820 1.00 95.06 234 LEU A CA 1
ATOM 1671 C C . LEU A 1 234 ? 14.182 -0.975 2.384 1.00 95.06 234 LEU A C 1
ATOM 1673 O O . LEU A 1 234 ? 15.184 -0.261 2.439 1.00 95.06 234 LEU A O 1
ATOM 1677 N N . THR A 1 235 ? 14.177 -2.236 2.795 1.00 94.44 235 THR A N 1
ATOM 1678 C CA . THR A 1 235 ? 15.394 -2.977 3.120 1.00 94.44 235 THR A CA 1
ATOM 1679 C C . THR A 1 235 ? 16.235 -3.184 1.856 1.00 94.44 235 THR A C 1
ATOM 1681 O O . THR A 1 235 ? 15.695 -3.148 0.746 1.00 94.44 235 THR A O 1
ATOM 1684 N N . PRO A 1 236 ? 17.544 -3.469 1.983 1.00 94.19 236 PRO A N 1
ATOM 1685 C CA . PRO A 1 236 ? 18.377 -3.793 0.826 1.00 94.19 236 PRO A CA 1
ATOM 1686 C C . PRO A 1 236 ? 17.815 -4.946 -0.020 1.00 94.19 236 PRO A C 1
ATOM 1688 O O . PRO A 1 236 ? 17.858 -4.881 -1.243 1.00 94.19 236 PRO A O 1
ATOM 1691 N N . THR A 1 237 ? 17.231 -5.967 0.615 1.00 93.56 237 THR A N 1
ATOM 1692 C CA . THR A 1 237 ? 16.602 -7.106 -0.073 1.00 93.56 237 THR A CA 1
ATOM 1693 C C . THR A 1 237 ? 15.350 -6.694 -0.849 1.00 93.56 237 THR A C 1
ATOM 1695 O O . THR A 1 237 ? 15.196 -7.081 -2.002 1.00 93.56 237 THR A O 1
ATOM 1698 N N . GLU A 1 238 ? 14.467 -5.883 -0.257 1.00 96.06 238 GLU A N 1
ATOM 1699 C CA . GLU A 1 238 ? 13.287 -5.356 -0.960 1.00 96.06 238 GLU A CA 1
ATOM 1700 C C . GLU A 1 238 ? 13.685 -4.446 -2.124 1.00 96.06 238 GLU A C 1
ATOM 1702 O O . GLU A 1 238 ? 13.093 -4.506 -3.197 1.00 96.06 238 GLU A O 1
ATOM 1707 N N . LEU A 1 239 ? 14.707 -3.611 -1.937 1.00 97.00 239 LEU A N 1
ATOM 1708 C CA . LEU A 1 239 ? 15.197 -2.741 -2.998 1.00 97.00 239 LEU A CA 1
ATOM 1709 C C . LEU A 1 239 ? 15.807 -3.555 -4.150 1.00 97.00 239 LEU A C 1
ATOM 1711 O O . LEU A 1 239 ? 15.543 -3.251 -5.314 1.00 97.00 239 LEU A O 1
ATOM 1715 N N . GLN A 1 240 ? 16.559 -4.613 -3.828 1.00 97.12 240 GLN A N 1
ATOM 1716 C CA . GLN A 1 240 ? 17.132 -5.524 -4.816 1.00 97.12 240 GLN A CA 1
ATOM 1717 C C . GLN A 1 240 ? 16.046 -6.272 -5.595 1.00 97.12 240 GLN A C 1
ATOM 1719 O O . GLN A 1 240 ? 16.111 -6.323 -6.817 1.00 97.12 240 GLN A O 1
ATOM 1724 N N . VAL A 1 241 ? 15.007 -6.792 -4.934 1.00 97.38 241 VAL A N 1
ATOM 1725 C CA . VAL A 1 241 ? 13.961 -7.537 -5.652 1.00 97.38 241 VAL A CA 1
ATOM 1726 C C . VAL A 1 241 ? 13.165 -6.637 -6.604 1.00 97.38 241 VAL A C 1
ATOM 1728 O O . VAL A 1 241 ? 12.778 -7.069 -7.687 1.00 97.38 241 VAL A O 1
ATOM 1731 N N . VAL A 1 242 ? 12.954 -5.365 -6.239 1.00 97.69 242 VAL A N 1
ATOM 1732 C CA . VAL A 1 242 ? 12.332 -4.373 -7.129 1.00 97.69 242 VAL A CA 1
ATOM 1733 C C . VAL A 1 242 ? 13.261 -4.052 -8.303 1.00 97.69 242 VAL A C 1
ATOM 1735 O O . VAL A 1 242 ? 12.789 -3.964 -9.437 1.00 97.69 242 VAL A O 1
ATOM 1738 N N . TYR A 1 243 ? 14.569 -3.908 -8.059 1.00 97.81 243 TYR A N 1
ATOM 1739 C CA . TYR A 1 243 ? 15.567 -3.739 -9.120 1.00 97.81 243 TYR A CA 1
ATOM 1740 C C . TYR A 1 243 ? 15.510 -4.893 -10.128 1.00 97.81 243 TYR A C 1
ATOM 1742 O O . TYR A 1 243 ? 15.360 -4.652 -11.326 1.00 97.81 243 TYR A O 1
ATOM 1750 N N . ASP A 1 244 ? 15.563 -6.131 -9.637 1.00 97.56 244 ASP A N 1
ATOM 1751 C CA . ASP A 1 244 ? 15.555 -7.345 -10.456 1.00 97.56 244 ASP A CA 1
ATOM 1752 C C . ASP A 1 244 ? 14.235 -7.497 -11.224 1.00 97.56 244 ASP A C 1
ATOM 1754 O O . ASP A 1 244 ? 14.224 -7.870 -12.399 1.00 97.56 244 ASP A O 1
ATOM 1758 N N . TRP A 1 245 ? 13.112 -7.149 -10.593 1.00 97.88 245 TRP A N 1
ATOM 1759 C CA . TRP A 1 245 ? 11.806 -7.136 -11.245 1.00 97.88 245 TRP A CA 1
ATOM 1760 C C . TRP A 1 245 ? 11.765 -6.138 -12.408 1.00 97.88 245 TRP A C 1
ATOM 1762 O O . TRP A 1 245 ? 11.349 -6.494 -13.506 1.00 97.88 245 TRP A O 1
ATOM 1772 N N . MET A 1 246 ? 12.255 -4.907 -12.224 1.00 97.81 246 MET A N 1
ATOM 1773 C CA . MET A 1 246 ? 12.328 -3.934 -13.323 1.00 97.81 246 MET A CA 1
ATOM 1774 C C . MET A 1 246 ? 13.266 -4.406 -14.440 1.00 97.81 246 MET A C 1
ATOM 1776 O O . MET A 1 246 ? 12.896 -4.334 -15.611 1.00 97.81 246 MET A O 1
ATOM 1780 N N . LEU A 1 247 ? 14.449 -4.920 -14.083 1.00 96.62 247 LEU A N 1
ATOM 1781 C CA . LEU A 1 247 ? 15.463 -5.377 -15.038 1.00 96.62 247 LEU A CA 1
ATOM 1782 C C . LEU A 1 247 ? 14.998 -6.588 -15.862 1.00 96.62 247 LEU A C 1
ATOM 1784 O O . LEU A 1 247 ? 15.375 -6.733 -17.022 1.00 96.62 247 LEU A O 1
ATOM 1788 N N . SER A 1 248 ? 14.152 -7.442 -15.284 1.00 96.38 248 SER A N 1
ATOM 1789 C CA . SER A 1 248 ? 13.533 -8.581 -15.975 1.00 96.38 248 SER A CA 1
ATOM 1790 C C . SER A 1 248 ? 12.330 -8.197 -16.849 1.00 96.38 248 SER A C 1
ATOM 1792 O O . SER A 1 248 ? 11.648 -9.072 -17.380 1.00 96.38 248 SER A O 1
ATOM 1794 N N . GLY A 1 249 ? 12.078 -6.898 -17.046 1.00 96.06 249 GLY A N 1
ATOM 1795 C CA . GLY A 1 249 ? 10.979 -6.401 -17.874 1.00 96.06 249 GLY A CA 1
ATOM 1796 C C . GLY A 1 249 ? 9.652 -6.283 -17.128 1.00 96.06 249 GLY A C 1
ATOM 1797 O O . GLY A 1 249 ? 8.605 -6.234 -17.770 1.00 96.06 249 GLY A O 1
ATOM 1798 N N . ALA A 1 250 ? 9.692 -6.220 -15.795 1.00 96.69 250 ALA A N 1
ATOM 1799 C CA . ALA A 1 250 ? 8.533 -6.110 -14.918 1.00 96.69 250 ALA A CA 1
ATOM 1800 C C . ALA A 1 250 ? 7.486 -7.220 -15.141 1.00 96.69 250 ALA A C 1
ATOM 1802 O O . ALA A 1 250 ? 6.322 -6.905 -15.404 1.00 96.69 250 ALA A O 1
ATOM 1803 N N . PRO A 1 251 ? 7.847 -8.515 -15.035 1.00 96.06 251 PRO A N 1
ATOM 1804 C CA . PRO A 1 251 ? 6.889 -9.604 -15.205 1.00 96.06 251 PRO A CA 1
ATOM 1805 C C . PRO A 1 251 ? 5.754 -9.505 -14.180 1.00 96.06 251 PRO A C 1
ATOM 1807 O O . PRO A 1 251 ? 5.975 -9.198 -13.003 1.00 96.06 251 PRO A O 1
ATOM 1810 N N . GLU A 1 252 ? 4.522 -9.751 -14.629 1.00 90.81 252 GLU A N 1
ATOM 1811 C CA . GLU A 1 252 ? 3.358 -9.746 -13.739 1.00 90.81 252 GLU A CA 1
ATOM 1812 C C . GLU A 1 252 ? 3.404 -10.936 -12.760 1.00 90.81 252 GLU A C 1
ATOM 1814 O O . GLU A 1 252 ? 3.105 -10.777 -11.576 1.00 90.81 252 GLU A O 1
ATOM 1819 N N . LYS A 1 253 ? 3.861 -12.102 -13.237 1.00 87.19 253 LYS A N 1
ATOM 1820 C CA . LYS A 1 253 ? 3.894 -13.380 -12.514 1.00 87.19 253 LYS A CA 1
ATOM 1821 C C . LYS A 1 253 ? 5.234 -14.080 -12.628 1.00 87.19 253 LYS A C 1
ATOM 1823 O O . LYS A 1 253 ? 5.906 -13.882 -13.665 1.00 87.19 253 LYS A O 1
#

Secondary structure (DSSP, 8-state):
-----------------------------------------------SS-HHHHHHHHHHHHHHTHHHHSTT-TTSSS-TT-HHHHHHTTS--TT-TTTSHHHHHHHTT-SSSSSPPPHHHHHHHHHHTSTT--SS------------------PPPP-SSHHHHIIIIIHHHTTTTEETTEEGGG---SSHHHHTTGGG------SS-GGG-HHHHHHHTT-SS-GGGTPPPPPHHHHHHHHHHHHTT----

Foldseek 3Di:
DDDDDDDDDDDDDDDDDDDDDDDDDDDDDDDDDDDDDDDPPPPPDDQFFDPVLLVLLLVLCVVFPCCQQDCPHVVLQNHSNPPVSQQLLLQAQAQCRLLHVVLLCLVVQVPPVVDRDDPVSSVSSCNRRHNRGDRDDDDDDDDDDPDDDPPPPPQPPQALALVRCVNRPCSRFNSNQAHDRHNVVQAHNSDLCRCCPPPPGDNQADLCQRCPGVVLVCLVVQVGPPVVSVGDGDDPSSSVSPRVCSPVVNHND

Sequence (253 aa):
MKGASEQTGISISKWGCSLVVLVVMTACSPFHAEDPLLDGSNSSGALGGDPVAQEKAMAYLQSNCLGCHGANGSGGVSNITDINHLIASGLIVPGNPTAGRLIGSMEDGSMPTAQRASTADLQIIRDWLGSDWQAGGNGSDGSGDPGGGGTTPPTPALVATYDSIRANILVPKCIACHGPNKADDNVRYDTYAFTLGAGGYKNSLNLVDPTASSFYRECNSGKMPPQNKGYQPLTPTELQVVYDWMLSGAPEK

pLDDT: mean 78.5, std 20.14, range [29.73, 98.12]